Protein AF-A0A2A2PX27-F1 (afdb_monomer_lite)

Foldseek 3Di:
DLVVLLVVLLVQLVVLLVLLVVLLVVQLVVQLVVLVVVVVVDPPDDDPCRSVVRSVVVLVVLLVVLVVCVVVVNALDLVVLVDDDDDDDDDVVVVVVVVVSVVVSVVSNNSSSNSSNNNSNVVSVVSNVLRDDDDPVLVVLLVVVLVVLVVVQDWDAPVVCPVSVSSVVVCVSSVQWDADPVVNTIHGDD

Radius of gyration: 24.64 Å; chains: 1; bounding box: 50×51×67 Å

Sequence (190 aa):
MIRRFNRRQRIRAVGSILIGIVAYLLAFAFFYFVANRAASMLPPGLPDWFESAASASILAIITVSGWIRHRRNEAADLSDAVMWKGDVDMPGAFVAQDRINQVSATAWMLSQLFLAGPQRILQAFDLWRSCLPVGTDLEQRMLLLLRELRSRNQWVPVESFQQHGEALAALIRTGHVEFSSIKGRLRASS

pLDDT: mean 79.69, std 12.48, range [44.88, 92.5]

Structure (mmCIF, N/CA/C/O backbone):
data_AF-A0A2A2PX27-F1
#
_entry.id   AF-A0A2A2PX27-F1
#
loop_
_atom_site.group_PDB
_atom_site.id
_atom_site.type_symbol
_atom_site.label_atom_id
_atom_site.label_alt_id
_atom_site.label_comp_id
_atom_site.label_asym_id
_atom_site.label_entity_id
_atom_site.label_seq_id
_atom_site.pdbx_PDB_ins_code
_atom_site.Cartn_x
_atom_site.Cartn_y
_atom_site.Cartn_z
_atom_site.occupancy
_atom_site.B_iso_or_equiv
_atom_site.auth_seq_id
_atom_site.auth_comp_id
_atom_site.auth_asym_id
_atom_site.auth_atom_id
_atom_site.pdbx_PDB_model_num
ATOM 1 N N . MET A 1 1 ? -18.421 -8.827 14.952 1.00 81.69 1 MET A N 1
ATOM 2 C CA . MET A 1 1 ? -17.748 -7.569 14.558 1.00 81.69 1 MET A CA 1
ATOM 3 C C . MET A 1 1 ? -16.378 -7.841 13.951 1.00 81.69 1 MET A C 1
ATOM 5 O O . MET A 1 1 ? -16.195 -7.548 12.771 1.00 81.69 1 MET A O 1
ATOM 9 N N . ILE A 1 2 ? -15.468 -8.493 14.683 1.00 84.88 2 ILE A N 1
ATOM 10 C CA . ILE A 1 2 ? -14.086 -8.762 14.241 1.00 84.88 2 ILE A CA 1
ATOM 11 C C . ILE A 1 2 ? -14.037 -9.539 12.916 1.00 84.88 2 ILE A C 1
ATOM 13 O O . ILE A 1 2 ? -13.370 -9.120 11.974 1.00 84.88 2 ILE A O 1
ATOM 17 N N . ARG A 1 3 ? -14.819 -10.623 12.779 1.00 85.62 3 ARG A N 1
ATOM 18 C CA . ARG A 1 3 ? -14.857 -11.424 11.536 1.00 85.62 3 ARG A CA 1
ATOM 19 C C . ARG A 1 3 ? -15.270 -10.609 10.305 1.00 85.62 3 ARG A C 1
ATOM 21 O O . ARG A 1 3 ? -14.694 -10.780 9.233 1.00 85.62 3 ARG A O 1
ATOM 28 N N . ARG A 1 4 ? -16.254 -9.711 10.447 1.00 85.56 4 ARG A N 1
ATOM 29 C CA . ARG A 1 4 ? -16.722 -8.844 9.347 1.00 85.56 4 ARG A CA 1
ATOM 30 C C . ARG A 1 4 ? -15.660 -7.807 8.975 1.00 85.56 4 ARG A C 1
ATOM 32 O O . ARG A 1 4 ? -15.424 -7.604 7.787 1.00 85.56 4 ARG A O 1
ATOM 39 N N . PHE A 1 5 ? -15.007 -7.201 9.970 1.00 86.12 5 PHE A N 1
ATOM 40 C CA . PHE A 1 5 ? -13.894 -6.273 9.760 1.00 86.12 5 PHE A CA 1
ATOM 41 C C . PHE A 1 5 ? -12.725 -6.956 9.043 1.00 86.12 5 PHE A C 1
ATOM 43 O O . PHE A 1 5 ? -12.343 -6.522 7.960 1.00 86.12 5 PHE A O 1
ATOM 50 N N . ASN A 1 6 ? -12.245 -8.089 9.563 1.00 88.25 6 ASN A N 1
ATOM 51 C CA . ASN A 1 6 ? -11.149 -8.848 8.958 1.00 88.25 6 ASN A CA 1
ATOM 52 C C . ASN A 1 6 ? -11.485 -9.309 7.532 1.00 88.25 6 ASN A C 1
ATOM 54 O O . ASN A 1 6 ? -10.632 -9.249 6.651 1.00 88.25 6 ASN A O 1
ATOM 58 N N . ARG A 1 7 ? -12.734 -9.723 7.261 1.00 88.06 7 ARG A N 1
ATOM 59 C CA . ARG A 1 7 ? -13.169 -10.076 5.898 1.00 88.06 7 ARG A CA 1
ATOM 60 C C . ARG A 1 7 ? -13.078 -8.877 4.953 1.00 88.06 7 ARG A C 1
ATOM 62 O O . ARG A 1 7 ? -12.554 -9.025 3.854 1.00 88.06 7 ARG A O 1
ATOM 69 N N . ARG A 1 8 ? -13.549 -7.696 5.371 1.00 87.50 8 ARG A N 1
ATOM 70 C CA . ARG A 1 8 ? -13.432 -6.463 4.571 1.00 87.50 8 ARG A CA 1
ATOM 71 C C . ARG A 1 8 ? -11.970 -6.084 4.331 1.00 87.50 8 ARG A C 1
ATOM 73 O O . ARG A 1 8 ? -11.630 -5.761 3.199 1.00 87.50 8 ARG A O 1
ATOM 80 N N . GLN A 1 9 ? -11.117 -6.177 5.353 1.00 86.38 9 GLN A N 1
ATOM 81 C CA . GLN A 1 9 ? -9.685 -5.897 5.221 1.00 86.38 9 GLN A CA 1
ATOM 82 C C . GLN A 1 9 ? -9.003 -6.849 4.238 1.00 86.38 9 GLN A C 1
ATOM 84 O O . GLN A 1 9 ? -8.285 -6.398 3.354 1.00 86.38 9 GLN A O 1
ATOM 89 N N . ARG A 1 10 ? -9.296 -8.154 4.307 1.00 89.12 10 ARG A N 1
ATOM 90 C CA . ARG A 1 10 ? -8.764 -9.140 3.354 1.00 89.12 10 ARG A CA 1
ATOM 91 C C . ARG A 1 10 ? -9.212 -8.872 1.922 1.00 89.12 10 ARG A C 1
ATOM 93 O O . ARG A 1 10 ? -8.381 -8.917 1.027 1.00 89.12 10 ARG A O 1
ATOM 100 N N . ILE A 1 11 ? -10.495 -8.572 1.703 1.00 90.94 11 ILE A N 1
ATOM 101 C CA . ILE A 1 11 ? -11.009 -8.250 0.361 1.00 90.94 11 ILE A CA 1
ATOM 102 C C . ILE A 1 11 ? -10.310 -7.002 -0.191 1.00 90.94 11 ILE A C 1
ATOM 104 O O . ILE A 1 11 ? -9.878 -7.005 -1.339 1.00 90.94 11 ILE A O 1
ATOM 108 N N . ARG A 1 12 ? -10.146 -5.957 0.633 1.00 88.44 12 ARG A N 1
ATOM 109 C CA . ARG A 1 12 ? -9.415 -4.743 0.243 1.00 88.44 12 ARG A CA 1
ATOM 110 C C . ARG A 1 12 ? -7.944 -5.025 -0.047 1.00 88.44 12 ARG A C 1
ATOM 112 O O . ARG A 1 12 ? -7.445 -4.536 -1.048 1.00 88.44 12 ARG A O 1
ATOM 119 N N . ALA A 1 13 ? -7.278 -5.833 0.775 1.00 87.94 13 ALA A N 1
ATOM 120 C CA . ALA A 1 13 ? -5.885 -6.216 0.567 1.00 87.94 13 ALA A CA 1
ATOM 121 C C . ALA A 1 13 ? -5.700 -6.969 -0.758 1.00 87.94 13 ALA A C 1
ATOM 123 O O . ALA A 1 13 ? -4.853 -6.596 -1.561 1.00 87.94 13 ALA A O 1
ATOM 124 N N . VAL A 1 14 ? -6.548 -7.968 -1.032 1.00 92.50 14 VAL A N 1
ATOM 125 C CA . VAL A 1 14 ? -6.529 -8.705 -2.307 1.00 92.50 14 VAL A CA 1
ATOM 126 C C . VAL A 1 14 ? -6.795 -7.764 -3.482 1.00 92.50 14 VAL A C 1
ATOM 128 O O . VAL A 1 14 ? -6.056 -7.796 -4.461 1.00 92.50 14 VAL A O 1
ATOM 131 N N . GLY A 1 15 ? -7.795 -6.884 -3.375 1.00 90.88 15 GLY A N 1
ATOM 132 C CA . GLY A 1 15 ? -8.077 -5.879 -4.402 1.00 90.88 15 GLY A CA 1
ATOM 133 C C . GLY A 1 15 ? -6.887 -4.953 -4.665 1.00 90.88 15 GLY A C 1
ATOM 134 O O . GLY A 1 15 ? -6.521 -4.742 -5.818 1.00 90.88 15 GLY A O 1
ATOM 135 N N . SER A 1 16 ? -6.235 -4.455 -3.612 1.00 88.25 16 SER A N 1
ATOM 136 C CA . SER A 1 16 ? -5.037 -3.619 -3.734 1.00 88.25 16 SER A CA 1
ATOM 137 C C . SER A 1 16 ? -3.866 -4.365 -4.375 1.00 88.25 16 SER A C 1
ATOM 139 O O . SER A 1 16 ? -3.164 -3.776 -5.189 1.00 88.25 16 SER A O 1
ATOM 141 N N . ILE A 1 17 ? -3.678 -5.655 -4.084 1.00 90.44 17 ILE A N 1
ATOM 142 C CA . ILE A 1 17 ? -2.640 -6.470 -4.737 1.00 90.44 17 ILE A CA 1
ATOM 143 C C . ILE A 1 17 ? -2.933 -6.640 -6.218 1.00 90.44 17 ILE A C 1
ATOM 145 O O . ILE A 1 17 ? -2.042 -6.417 -7.028 1.00 90.44 17 ILE A O 1
ATOM 149 N N . LEU A 1 18 ? -4.167 -6.993 -6.586 1.00 92.50 18 LEU A N 1
ATOM 150 C CA . LEU A 1 18 ? -4.541 -7.172 -7.989 1.00 92.50 18 LEU A CA 1
ATOM 151 C C . LEU A 1 18 ? -4.336 -5.880 -8.786 1.00 92.50 18 LEU A C 1
ATOM 153 O O . LEU A 1 18 ? -3.705 -5.903 -9.839 1.00 92.50 18 LEU A O 1
ATOM 157 N N . ILE A 1 19 ? -4.793 -4.744 -8.251 1.00 89.19 19 ILE A N 1
ATOM 158 C CA . ILE A 1 19 ? -4.575 -3.428 -8.866 1.00 89.19 19 ILE A CA 1
ATOM 159 C C . ILE A 1 19 ? -3.076 -3.109 -8.943 1.00 89.19 19 ILE A C 1
ATOM 161 O O . ILE A 1 19 ? -2.604 -2.626 -9.969 1.00 89.19 19 ILE A O 1
ATOM 165 N N . GLY A 1 20 ? -2.322 -3.408 -7.882 1.00 88.56 20 GLY A N 1
ATOM 166 C CA . GLY A 1 20 ? -0.878 -3.210 -7.838 1.00 88.56 20 GLY A CA 1
ATOM 167 C C . GLY A 1 20 ? -0.137 -4.014 -8.909 1.00 88.56 20 GLY A C 1
ATOM 168 O O . GLY A 1 20 ? 0.707 -3.461 -9.608 1.00 88.56 20 GLY A O 1
ATOM 169 N N . ILE A 1 21 ? -0.498 -5.288 -9.094 1.00 90.31 21 ILE A N 1
ATOM 170 C CA . ILE A 1 21 ? 0.052 -6.166 -10.138 1.00 90.31 21 ILE A CA 1
ATOM 171 C C . ILE A 1 21 ? -0.267 -5.612 -11.528 1.00 90.31 21 ILE A C 1
ATOM 173 O O . ILE A 1 21 ? 0.629 -5.519 -12.361 1.00 90.31 21 ILE A O 1
ATOM 177 N N . VAL A 1 22 ? -1.516 -5.206 -11.779 1.00 90.81 22 VAL A N 1
ATOM 178 C CA . VAL A 1 22 ? -1.909 -4.619 -13.071 1.00 90.81 22 VAL A CA 1
ATOM 179 C C . VAL A 1 22 ? -1.096 -3.355 -13.367 1.00 90.81 22 VAL A C 1
ATOM 181 O O . VAL A 1 22 ? -0.575 -3.215 -14.471 1.00 90.81 22 VAL A O 1
ATOM 184 N N . ALA A 1 23 ? -0.916 -2.469 -12.383 1.00 88.81 23 ALA A N 1
ATOM 185 C CA . ALA A 1 23 ? -0.086 -1.275 -12.539 1.00 88.81 23 ALA A CA 1
ATOM 186 C C . ALA A 1 23 ? 1.390 -1.618 -12.827 1.00 88.81 23 ALA A C 1
ATOM 188 O O . ALA A 1 23 ? 2.006 -0.983 -13.680 1.00 88.81 23 ALA A O 1
ATOM 189 N N . TYR A 1 24 ? 1.940 -2.655 -12.184 1.00 88.56 24 TYR A N 1
ATOM 190 C CA . TYR A 1 24 ? 3.291 -3.157 -12.467 1.00 88.56 24 TYR A CA 1
ATOM 191 C C . TYR A 1 24 ? 3.438 -3.707 -13.886 1.00 88.56 24 TYR A C 1
ATOM 193 O O . TYR A 1 24 ? 4.429 -3.415 -14.550 1.00 88.56 24 TYR A O 1
ATOM 201 N N . LEU A 1 25 ? 2.464 -4.488 -14.359 1.00 89.38 25 LEU A N 1
ATOM 202 C CA . LEU A 1 25 ? 2.475 -5.036 -15.716 1.00 89.38 25 LEU A CA 1
ATOM 203 C C . LEU A 1 25 ? 2.384 -3.925 -16.765 1.00 89.38 25 LEU A C 1
ATOM 205 O O . LEU A 1 25 ? 3.107 -3.963 -17.758 1.00 89.38 25 LEU A O 1
ATOM 209 N N . LEU A 1 26 ? 1.548 -2.911 -16.524 1.00 90.19 26 LEU A N 1
ATOM 210 C CA . LEU A 1 26 ? 1.460 -1.730 -17.384 1.00 90.19 26 LEU A CA 1
ATOM 211 C C . LEU A 1 26 ? 2.772 -0.938 -17.397 1.00 90.19 26 LEU A C 1
ATOM 213 O O . LEU A 1 26 ? 3.232 -0.556 -18.470 1.00 90.19 26 LEU A O 1
ATOM 217 N N . ALA A 1 27 ? 3.397 -0.734 -16.233 1.00 89.25 27 ALA A N 1
ATOM 218 C CA . ALA A 1 27 ? 4.706 -0.093 -16.141 1.00 89.25 27 ALA A CA 1
ATOM 219 C C . ALA A 1 27 ? 5.767 -0.885 -16.917 1.00 89.25 27 ALA A C 1
ATOM 221 O O . ALA A 1 27 ? 6.487 -0.311 -17.729 1.00 89.25 27 ALA A O 1
ATOM 222 N N . PHE A 1 28 ? 5.824 -2.208 -16.730 1.00 88.44 28 PHE A N 1
ATOM 223 C CA . PHE A 1 28 ? 6.753 -3.072 -17.458 1.00 88.44 28 PHE A CA 1
ATOM 224 C C . PHE A 1 28 ? 6.562 -2.963 -18.971 1.00 88.44 28 PHE A C 1
ATOM 226 O O . PHE A 1 28 ? 7.521 -2.691 -19.684 1.00 88.44 28 PHE A O 1
ATOM 233 N N . ALA A 1 29 ? 5.328 -3.134 -19.454 1.00 89.38 29 ALA A N 1
ATOM 234 C CA . ALA A 1 29 ? 5.014 -3.069 -20.877 1.00 89.38 29 ALA A CA 1
ATOM 235 C C . ALA A 1 29 ? 5.368 -1.701 -21.476 1.00 89.38 29 ALA A C 1
ATOM 237 O O . ALA A 1 29 ? 5.911 -1.633 -22.578 1.00 89.38 29 ALA A O 1
ATOM 238 N N . PHE A 1 30 ? 5.113 -0.618 -20.735 1.00 91.06 30 PHE A N 1
ATOM 239 C CA . PHE A 1 30 ? 5.475 0.734 -21.145 1.00 91.06 30 PHE A CA 1
ATOM 240 C C . PHE A 1 30 ? 6.993 0.903 -21.276 1.00 91.06 30 PHE A C 1
ATOM 242 O O . PHE A 1 30 ? 7.470 1.312 -22.333 1.00 91.06 30 PHE A O 1
ATOM 249 N N . PHE A 1 31 ? 7.766 0.555 -20.242 1.00 88.69 31 PHE A N 1
ATOM 250 C CA . PHE A 1 31 ? 9.224 0.704 -20.287 1.00 88.69 31 PHE A CA 1
ATOM 251 C C . PHE A 1 31 ? 9.879 -0.238 -21.290 1.00 88.69 31 PHE A C 1
ATOM 253 O O . PHE A 1 31 ? 10.814 0.179 -21.965 1.00 88.69 31 PHE A O 1
ATOM 260 N N . TYR A 1 32 ? 9.344 -1.446 -21.459 1.00 88.75 32 TYR A N 1
ATOM 261 C CA . TYR A 1 32 ? 9.792 -2.380 -22.485 1.00 88.75 32 TYR A CA 1
ATOM 262 C C . TYR A 1 32 ? 9.578 -1.816 -23.889 1.00 88.75 32 TYR A C 1
ATOM 264 O O . TYR A 1 32 ? 10.503 -1.792 -24.700 1.00 88.75 32 TYR A O 1
ATOM 272 N N . PHE A 1 33 ? 8.390 -1.271 -24.162 1.00 90.25 33 PHE A N 1
ATOM 273 C CA . PHE A 1 33 ? 8.102 -0.624 -25.438 1.00 90.25 33 PHE A CA 1
ATOM 274 C C . PHE A 1 33 ? 9.017 0.582 -25.696 1.00 90.25 33 PHE A C 1
ATOM 276 O O . PHE A 1 33 ? 9.550 0.726 -26.797 1.00 90.25 33 PHE A O 1
ATOM 283 N N . VAL A 1 34 ? 9.233 1.432 -24.687 1.00 87.69 34 VAL A N 1
ATOM 284 C CA . VAL A 1 34 ? 10.135 2.591 -24.789 1.00 87.69 34 VAL A CA 1
ATOM 285 C C . VAL A 1 34 ? 11.582 2.149 -25.018 1.00 87.69 34 VAL A C 1
ATOM 287 O O . VAL A 1 34 ? 12.251 2.719 -25.876 1.00 87.69 34 VAL A O 1
ATOM 290 N N . ALA A 1 35 ? 12.059 1.125 -24.306 1.00 86.38 35 ALA A N 1
ATOM 291 C CA . ALA A 1 35 ? 13.414 0.598 -24.443 1.00 86.38 35 ALA A CA 1
ATOM 292 C C . ALA A 1 35 ? 13.657 -0.005 -25.832 1.00 86.38 35 ALA A C 1
ATOM 294 O O . ALA A 1 35 ? 14.666 0.317 -26.451 1.00 86.38 35 ALA A O 1
ATOM 295 N N . ASN A 1 36 ? 12.714 -0.793 -26.354 1.00 87.00 36 ASN A N 1
ATOM 296 C CA . ASN A 1 36 ? 12.779 -1.339 -27.712 1.00 87.00 36 ASN A CA 1
ATOM 297 C C . ASN A 1 36 ? 12.800 -0.212 -28.766 1.00 87.00 36 ASN A C 1
ATOM 299 O O . ASN A 1 36 ? 13.647 -0.172 -29.660 1.00 87.00 36 ASN A O 1
ATOM 303 N N . ARG A 1 37 ? 11.937 0.803 -28.616 1.00 87.31 37 ARG A N 1
ATOM 304 C CA . ARG A 1 37 ? 11.959 1.977 -29.505 1.00 87.31 37 ARG A CA 1
ATOM 305 C C . ARG A 1 37 ? 13.276 2.744 -29.430 1.00 87.31 37 ARG A C 1
ATOM 307 O O . ARG A 1 37 ? 13.793 3.133 -30.473 1.00 87.31 37 ARG A O 1
ATOM 314 N N . ALA A 1 38 ? 13.841 2.928 -28.242 1.00 86.44 38 ALA A N 1
ATOM 315 C CA . ALA A 1 38 ? 15.141 3.568 -28.081 1.00 86.44 38 ALA A CA 1
ATOM 316 C C . ALA A 1 38 ? 16.278 2.726 -28.688 1.00 86.44 38 ALA A C 1
ATOM 318 O O . ALA A 1 38 ? 17.145 3.275 -29.364 1.00 86.44 38 ALA A O 1
ATOM 319 N N . ALA A 1 39 ? 16.244 1.401 -28.519 1.00 85.00 39 ALA A N 1
ATOM 320 C CA . ALA A 1 39 ? 17.212 0.477 -29.104 1.00 85.00 39 ALA A CA 1
ATOM 321 C C . ALA A 1 39 ? 17.208 0.542 -30.638 1.00 85.00 39 ALA A C 1
ATOM 323 O O . ALA A 1 39 ? 18.274 0.541 -31.245 1.00 85.00 39 ALA A O 1
ATOM 324 N N . SER A 1 40 ? 16.037 0.720 -31.263 1.00 83.25 40 SER A N 1
ATOM 325 C CA . SER A 1 40 ? 15.929 0.896 -32.721 1.00 83.25 40 SER A CA 1
ATOM 326 C C . SER A 1 40 ? 16.571 2.184 -33.263 1.00 83.25 40 SER A C 1
ATOM 328 O O . SER A 1 40 ? 16.839 2.277 -34.458 1.00 83.25 40 SER A O 1
ATOM 330 N N . MET A 1 41 ? 16.821 3.179 -32.402 1.00 85.81 41 MET A N 1
ATOM 331 C CA . MET A 1 41 ? 17.513 4.427 -32.757 1.00 85.81 41 MET A CA 1
ATOM 332 C C . MET A 1 41 ? 19.026 4.358 -32.513 1.00 85.81 41 MET A C 1
ATOM 334 O O . MET A 1 41 ? 19.755 5.263 -32.919 1.00 85.81 41 MET A O 1
ATOM 338 N N . LEU A 1 42 ? 19.497 3.316 -31.826 1.00 82.88 42 LEU A N 1
ATOM 339 C CA . LEU A 1 42 ? 20.907 3.096 -31.534 1.00 82.88 42 LEU A CA 1
ATOM 340 C C . LEU A 1 42 ? 21.565 2.266 -32.651 1.00 82.88 42 LEU A C 1
ATOM 342 O O . LEU A 1 42 ? 20.876 1.567 -33.398 1.00 82.88 42 LEU A O 1
ATOM 346 N N . PRO A 1 43 ? 22.901 2.336 -32.798 1.00 78.94 43 PRO A N 1
ATOM 347 C CA . PRO A 1 43 ? 23.617 1.530 -33.779 1.00 78.94 43 PRO A CA 1
ATOM 348 C C . PRO A 1 43 ? 23.339 0.028 -33.590 1.00 78.94 43 PRO A C 1
ATOM 350 O O . PRO A 1 43 ? 23.227 -0.430 -32.448 1.00 78.94 43 PRO A O 1
ATOM 353 N N . PRO A 1 44 ? 23.267 -0.758 -34.680 1.00 78.00 44 PRO A N 1
ATOM 354 C CA . PRO A 1 44 ? 23.066 -2.200 -34.591 1.00 78.00 44 PRO A CA 1
ATOM 355 C C . PRO A 1 44 ? 24.206 -2.851 -33.794 1.00 78.00 44 PRO A C 1
ATOM 357 O O . PRO A 1 44 ? 25.378 -2.565 -34.037 1.00 78.00 44 PRO A O 1
ATOM 360 N N . GLY A 1 45 ? 23.860 -3.721 -32.839 1.00 76.88 45 GLY A N 1
ATOM 361 C CA . GLY A 1 45 ? 24.832 -4.418 -31.982 1.00 76.88 45 GLY A CA 1
ATOM 362 C C . GLY A 1 45 ? 24.464 -4.506 -30.498 1.00 76.88 45 GLY A C 1
ATOM 363 O O . GLY A 1 45 ? 25.262 -5.012 -29.710 1.00 76.88 45 GLY A O 1
ATOM 364 N N . LEU A 1 46 ? 23.284 -4.024 -30.093 1.00 80.69 46 LEU A N 1
ATOM 365 C CA . LEU A 1 46 ? 22.812 -4.226 -28.725 1.00 80.69 46 LEU A CA 1
ATOM 366 C C . LEU A 1 46 ? 22.444 -5.699 -28.480 1.00 80.69 46 LEU A C 1
ATOM 368 O O . LEU A 1 46 ? 21.847 -6.325 -29.355 1.00 80.69 46 LEU A O 1
ATOM 372 N N . PRO A 1 47 ? 22.770 -6.255 -27.301 1.00 84.69 47 PRO A N 1
ATOM 373 C CA . PRO A 1 47 ? 22.365 -7.608 -26.941 1.00 84.69 47 PRO A CA 1
ATOM 374 C C . PRO A 1 47 ? 20.843 -7.745 -26.806 1.00 84.69 47 PRO A C 1
ATOM 376 O O . PRO A 1 47 ? 20.201 -6.866 -26.232 1.00 84.69 47 PRO A O 1
ATOM 379 N N . ASP A 1 48 ? 20.291 -8.901 -27.187 1.00 82.50 48 ASP A N 1
ATOM 380 C CA . ASP A 1 48 ? 18.846 -9.203 -27.112 1.00 82.50 48 ASP A CA 1
ATOM 381 C C . ASP A 1 48 ? 18.243 -9.047 -25.699 1.00 82.50 48 ASP A C 1
ATOM 383 O O . ASP A 1 48 ? 17.051 -8.803 -25.527 1.00 82.50 48 ASP A O 1
ATOM 387 N N . TRP A 1 49 ? 19.062 -9.167 -24.650 1.00 85.38 49 TRP A N 1
ATOM 388 C CA . TRP A 1 49 ? 18.622 -9.018 -23.259 1.00 85.38 49 TRP A CA 1
ATOM 389 C C . TRP A 1 49 ? 18.567 -7.560 -22.775 1.00 85.38 49 TRP A C 1
ATOM 391 O O . TRP A 1 49 ? 18.016 -7.303 -21.700 1.00 85.38 49 TRP A O 1
ATOM 401 N N . PHE A 1 50 ? 19.121 -6.603 -23.530 1.00 86.38 50 PHE A N 1
ATOM 402 C CA . PHE A 1 50 ? 19.272 -5.206 -23.109 1.00 86.38 50 PHE A CA 1
ATOM 403 C C . PHE A 1 50 ? 17.931 -4.555 -22.747 1.00 86.38 50 PHE A C 1
ATOM 405 O O . PHE A 1 50 ? 17.803 -3.940 -21.690 1.00 86.38 50 PHE A O 1
ATOM 412 N N . GLU A 1 51 ? 16.905 -4.748 -23.577 1.00 83.69 51 GLU A N 1
ATOM 413 C CA . GLU A 1 51 ? 15.566 -4.173 -23.383 1.00 83.69 51 GLU A CA 1
ATOM 414 C C . GLU A 1 51 ? 14.902 -4.679 -22.098 1.00 83.69 51 GLU A C 1
ATOM 416 O O . GLU A 1 51 ? 14.327 -3.910 -21.319 1.00 83.69 51 GLU A O 1
ATOM 421 N N . SER A 1 52 ? 15.022 -5.987 -21.856 1.00 85.50 52 SER A N 1
ATOM 422 C CA . SER A 1 52 ? 14.486 -6.641 -20.663 1.00 85.50 52 SER A CA 1
ATOM 423 C C . SER A 1 52 ? 15.215 -6.162 -19.408 1.00 85.50 52 SER A C 1
ATOM 425 O O . SER A 1 52 ? 14.573 -5.825 -18.412 1.00 85.50 52 SER A O 1
ATOM 427 N N . ALA A 1 53 ? 16.547 -6.058 -19.463 1.00 86.56 53 ALA A N 1
ATOM 428 C CA . ALA A 1 53 ? 17.358 -5.576 -18.349 1.00 86.56 53 ALA A CA 1
ATOM 429 C C . ALA A 1 53 ? 17.092 -4.096 -18.032 1.00 86.56 53 ALA A C 1
ATOM 431 O O . ALA A 1 53 ? 16.926 -3.746 -16.862 1.00 86.56 53 ALA A O 1
ATOM 432 N N . ALA A 1 54 ? 16.985 -3.233 -19.046 1.00 85.69 54 ALA A N 1
ATOM 433 C CA . ALA A 1 54 ? 16.667 -1.817 -18.867 1.00 85.69 54 ALA A CA 1
ATOM 434 C C . ALA A 1 54 ? 15.290 -1.636 -18.205 1.00 85.69 54 ALA A C 1
ATOM 436 O O . ALA A 1 54 ? 15.154 -0.916 -17.213 1.00 85.69 54 ALA A O 1
ATOM 437 N N . SER A 1 55 ? 14.285 -2.368 -18.689 1.00 84.88 55 SER A N 1
ATOM 438 C CA . SER A 1 55 ? 12.921 -2.327 -18.147 1.00 84.88 55 SER A CA 1
ATOM 439 C C . SER A 1 55 ? 12.852 -2.833 -16.705 1.00 84.88 55 SER A C 1
ATOM 441 O O . SER A 1 55 ? 12.222 -2.206 -15.852 1.00 84.88 55 SER A O 1
ATOM 443 N N . ALA A 1 56 ? 13.545 -3.935 -16.401 1.00 87.31 56 ALA A N 1
ATOM 444 C CA . ALA A 1 56 ? 13.635 -4.473 -15.046 1.00 87.31 56 ALA A CA 1
ATOM 445 C C . ALA A 1 56 ? 14.351 -3.505 -14.088 1.00 87.31 56 ALA A C 1
ATOM 447 O O . ALA A 1 56 ? 13.919 -3.331 -12.948 1.00 87.31 56 ALA A O 1
ATOM 448 N N . SER A 1 57 ? 15.397 -2.824 -14.564 1.00 88.31 57 SER A N 1
ATOM 449 C CA . SER A 1 57 ? 16.130 -1.815 -13.790 1.00 88.31 57 SER A CA 1
ATOM 450 C C . SER A 1 57 ? 15.228 -0.641 -13.408 1.00 88.31 57 SER A C 1
ATOM 452 O O . SER A 1 57 ? 15.203 -0.223 -12.251 1.00 88.31 57 SER A O 1
ATOM 454 N N . ILE A 1 58 ? 14.426 -0.141 -14.353 1.00 86.94 58 ILE A N 1
ATOM 455 C CA . ILE A 1 58 ? 13.483 0.953 -14.090 1.00 86.94 58 ILE A CA 1
ATOM 456 C C . ILE A 1 58 ? 12.383 0.510 -13.117 1.00 86.94 58 ILE A C 1
ATOM 458 O O . ILE A 1 58 ? 12.058 1.245 -12.183 1.00 86.94 58 ILE A O 1
ATOM 462 N N . LEU A 1 59 ? 11.855 -0.709 -13.259 1.00 88.62 59 LEU A N 1
ATOM 463 C CA . LEU A 1 59 ? 10.914 -1.259 -12.280 1.00 88.62 59 LEU A CA 1
ATOM 464 C C . LEU A 1 59 ? 11.522 -1.366 -10.880 1.00 88.62 59 LEU A C 1
ATOM 466 O O . LEU A 1 59 ? 10.834 -1.074 -9.899 1.00 88.62 59 LEU A O 1
ATOM 470 N N . ALA A 1 60 ? 12.793 -1.757 -10.762 1.00 87.88 60 ALA A N 1
ATOM 471 C CA . ALA A 1 60 ? 13.482 -1.800 -9.477 1.00 87.88 60 ALA A CA 1
ATOM 472 C C . ALA A 1 60 ? 13.548 -0.401 -8.843 1.00 87.88 60 ALA A C 1
ATOM 474 O O . ALA A 1 60 ? 13.209 -0.247 -7.668 1.00 87.88 60 ALA A O 1
ATOM 475 N N . ILE A 1 61 ? 13.873 0.629 -9.632 1.00 88.62 61 ILE A N 1
ATOM 476 C CA . ILE A 1 61 ? 13.871 2.028 -9.178 1.00 88.62 61 ILE A CA 1
ATOM 477 C C . ILE A 1 61 ? 12.474 2.438 -8.695 1.00 88.62 61 ILE A C 1
ATOM 479 O O . ILE A 1 61 ? 12.338 2.909 -7.569 1.00 88.62 61 ILE A O 1
ATOM 483 N N . ILE A 1 62 ? 11.425 2.194 -9.488 1.00 87.38 62 ILE A N 1
ATOM 484 C CA . ILE A 1 62 ? 10.035 2.530 -9.126 1.00 87.38 62 ILE A CA 1
ATOM 485 C C . ILE A 1 62 ? 9.610 1.819 -7.838 1.00 87.38 62 ILE A C 1
ATOM 487 O O . ILE A 1 62 ? 8.958 2.416 -6.981 1.00 87.38 62 ILE A O 1
ATOM 491 N N . THR A 1 63 ? 10.020 0.562 -7.669 1.00 87.69 63 THR A N 1
ATOM 492 C CA . THR A 1 63 ? 9.752 -0.226 -6.461 1.00 87.69 63 THR A CA 1
ATOM 493 C C . THR A 1 63 ? 10.391 0.417 -5.231 1.00 87.69 63 THR A C 1
ATOM 495 O O . THR A 1 63 ? 9.719 0.616 -4.216 1.00 87.69 63 THR A O 1
ATOM 498 N N . VAL A 1 64 ? 11.670 0.795 -5.327 1.0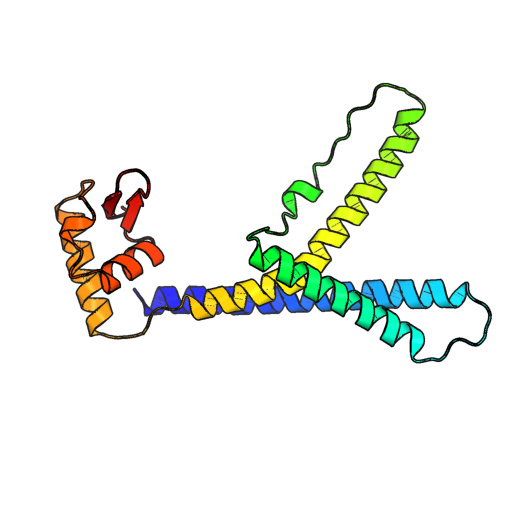0 86.00 64 VAL A N 1
ATOM 499 C CA . VAL A 1 64 ? 12.403 1.464 -4.242 1.00 86.00 64 VAL A CA 1
ATOM 500 C C . VAL A 1 64 ? 11.791 2.831 -3.935 1.00 86.00 64 VAL A C 1
ATOM 502 O O . VAL A 1 64 ? 11.526 3.135 -2.771 1.00 86.00 64 VAL A O 1
ATOM 505 N N . SER A 1 65 ? 11.489 3.639 -4.953 1.00 84.81 65 SER A N 1
ATOM 506 C CA . SER A 1 65 ? 10.834 4.941 -4.785 1.00 84.81 65 SER A CA 1
ATOM 507 C C . SER A 1 65 ? 9.459 4.812 -4.125 1.00 84.81 65 SER A C 1
ATOM 509 O O . SER A 1 65 ? 9.142 5.564 -3.201 1.00 84.81 65 SER A O 1
ATOM 511 N N . GLY A 1 66 ? 8.661 3.826 -4.541 1.00 83.38 66 GLY A N 1
ATOM 512 C CA . GLY A 1 66 ? 7.367 3.518 -3.938 1.00 83.38 66 GLY A CA 1
ATOM 513 C C . GLY A 1 66 ? 7.491 3.124 -2.466 1.00 83.38 66 GLY A C 1
ATOM 514 O O . GLY A 1 66 ? 6.723 3.611 -1.635 1.00 83.38 66 GLY A O 1
ATOM 515 N N . TRP A 1 67 ? 8.496 2.315 -2.121 1.00 84.62 67 TRP A N 1
ATOM 516 C CA . TRP A 1 67 ? 8.782 1.925 -0.739 1.00 84.62 67 TRP A CA 1
ATOM 517 C C . TRP A 1 67 ? 9.209 3.106 0.142 1.00 84.62 67 TRP A C 1
ATOM 519 O O . TRP A 1 67 ? 8.705 3.252 1.258 1.00 84.62 67 TRP A O 1
ATOM 529 N N . ILE A 1 68 ? 10.082 3.986 -0.361 1.00 83.31 68 ILE A N 1
ATOM 530 C CA . ILE A 1 68 ? 10.505 5.199 0.358 1.00 83.31 68 ILE A CA 1
ATOM 531 C C . ILE A 1 68 ? 9.306 6.119 0.613 1.00 83.31 68 ILE A C 1
ATOM 533 O O . ILE A 1 68 ? 9.122 6.583 1.738 1.00 83.31 68 ILE A O 1
ATOM 537 N N . ARG A 1 69 ? 8.460 6.358 -0.398 1.00 82.31 69 ARG A N 1
ATOM 538 C CA . ARG A 1 69 ? 7.248 7.181 -0.240 1.00 82.31 69 ARG A CA 1
ATOM 539 C C . ARG A 1 69 ? 6.270 6.585 0.761 1.00 82.31 69 ARG A C 1
ATOM 541 O O . ARG A 1 69 ? 5.760 7.294 1.623 1.00 82.31 69 ARG A O 1
ATOM 548 N N . HIS A 1 70 ? 6.067 5.272 0.699 1.00 81.06 70 HIS A N 1
ATOM 549 C CA . HIS A 1 70 ? 5.218 4.566 1.648 1.00 81.06 70 HIS A CA 1
ATOM 550 C C . HIS A 1 70 ? 5.721 4.728 3.094 1.00 81.06 70 HIS A C 1
ATOM 552 O O . HIS A 1 70 ? 4.940 5.056 3.982 1.00 81.06 70 HIS A O 1
ATOM 558 N N . ARG A 1 71 ? 7.039 4.622 3.328 1.00 82.25 71 ARG A N 1
ATOM 559 C CA . ARG A 1 71 ? 7.668 4.900 4.637 1.00 82.25 71 ARG A CA 1
ATOM 560 C C . ARG A 1 71 ? 7.455 6.337 5.126 1.00 82.25 71 ARG A C 1
ATOM 562 O O . ARG A 1 71 ? 7.465 6.561 6.333 1.00 82.25 71 ARG A O 1
ATOM 569 N N . ARG A 1 72 ? 7.282 7.294 4.212 1.00 80.69 72 ARG A N 1
ATOM 570 C CA . ARG A 1 72 ? 7.018 8.711 4.512 1.00 80.69 72 ARG A CA 1
ATOM 571 C C . ARG A 1 72 ? 5.528 9.044 4.655 1.00 80.69 72 ARG A C 1
ATOM 573 O O . ARG A 1 72 ? 5.205 10.197 4.907 1.00 80.69 72 ARG A O 1
ATOM 580 N N . ASN A 1 73 ? 4.631 8.060 4.530 1.00 74.56 73 ASN A N 1
ATOM 581 C CA . ASN A 1 73 ? 3.177 8.257 4.447 1.00 74.56 73 ASN A CA 1
ATOM 582 C C . ASN A 1 73 ? 2.735 9.161 3.276 1.00 74.56 73 ASN A C 1
ATOM 584 O O . ASN A 1 73 ? 1.657 9.750 3.319 1.00 74.56 73 ASN A O 1
ATOM 588 N N . GLU A 1 74 ? 3.542 9.258 2.216 1.00 69.06 74 GLU A N 1
ATOM 589 C CA . GLU A 1 74 ? 3.193 9.998 1.002 1.00 69.06 74 GLU A CA 1
ATOM 590 C C . GLU A 1 74 ? 2.387 9.086 0.063 1.00 69.06 74 GLU A C 1
ATOM 592 O O . GLU A 1 74 ? 2.927 8.149 -0.537 1.00 69.06 74 GLU A O 1
ATOM 597 N N . ALA A 1 75 ? 1.084 9.342 -0.064 1.00 61.00 75 ALA A N 1
ATOM 598 C CA . ALA A 1 75 ? 0.229 8.622 -1.004 1.00 61.00 75 ALA A CA 1
ATOM 599 C C . ALA A 1 75 ? 0.436 9.133 -2.441 1.00 61.00 75 ALA A C 1
ATOM 601 O O . ALA A 1 75 ? 0.598 10.332 -2.664 1.00 61.00 75 ALA A O 1
ATOM 602 N N . ALA A 1 76 ? 0.416 8.232 -3.426 1.00 60.62 76 ALA A N 1
ATOM 603 C CA . ALA A 1 76 ? 0.264 8.612 -4.826 1.00 60.62 76 ALA A CA 1
ATOM 604 C C . ALA A 1 76 ? -1.162 9.132 -5.040 1.00 60.62 76 ALA A C 1
ATOM 606 O O . ALA A 1 76 ? -2.112 8.347 -5.127 1.00 60.62 76 ALA A O 1
ATOM 607 N N . ASP A 1 77 ? -1.312 10.454 -5.083 1.00 58.22 77 ASP A N 1
ATOM 608 C CA . ASP A 1 77 ? -2.580 11.094 -5.405 1.00 58.22 77 ASP A CA 1
ATOM 609 C C . ASP A 1 77 ? -2.712 11.239 -6.927 1.00 58.22 77 ASP A C 1
ATOM 611 O O . ASP A 1 77 ? -2.003 12.012 -7.571 1.00 58.22 77 ASP A O 1
ATOM 615 N N . LEU A 1 78 ? -3.591 10.429 -7.517 1.00 56.56 78 LEU A N 1
ATOM 616 C CA . LEU A 1 78 ? -3.935 10.499 -8.939 1.00 56.56 78 LEU A CA 1
ATOM 617 C C . LEU A 1 78 ? -4.954 11.612 -9.230 1.00 56.56 78 LEU A C 1
ATOM 619 O O . LEU A 1 78 ? -5.047 12.034 -10.380 1.00 56.56 78 LEU A O 1
ATOM 623 N N . SER A 1 79 ? -5.714 12.090 -8.236 1.00 53.09 79 SER A N 1
ATOM 624 C CA . SER A 1 79 ? -6.688 13.171 -8.447 1.00 53.09 79 SER A CA 1
ATOM 625 C C . SER A 1 79 ? -6.017 14.525 -8.647 1.00 53.09 79 SER A C 1
ATOM 627 O O . SER A 1 79 ? -6.452 15.288 -9.510 1.00 53.09 79 SER A O 1
ATOM 629 N N . ASP A 1 80 ? -4.895 14.765 -7.972 1.00 47.62 80 ASP A N 1
ATOM 630 C CA . ASP A 1 80 ? -4.081 15.965 -8.188 1.00 47.62 80 ASP A CA 1
ATOM 631 C C . ASP A 1 80 ? -3.397 15.978 -9.576 1.00 47.62 80 ASP A C 1
ATOM 633 O O . ASP A 1 80 ? -3.037 17.043 -10.077 1.00 47.62 80 ASP A O 1
ATOM 637 N N . ALA A 1 81 ? -3.297 14.824 -10.260 1.00 48.47 81 ALA A N 1
ATOM 638 C CA . ALA A 1 81 ? -2.690 14.707 -11.602 1.00 48.47 81 ALA A CA 1
ATOM 639 C C . ALA A 1 81 ? -3.434 15.480 -12.663 1.00 48.47 81 ALA A C 1
ATOM 641 O O . ALA A 1 81 ? -2.854 15.984 -13.621 1.00 48.47 81 ALA A O 1
ATOM 642 N N . VAL A 1 82 ? -4.752 15.474 -12.515 1.00 49.62 82 VAL A N 1
ATOM 643 C CA . VAL A 1 82 ? -5.677 15.904 -13.550 1.00 49.62 82 VAL A CA 1
ATOM 644 C C . VAL A 1 82 ? -5.834 17.429 -13.520 1.00 49.62 82 VAL A C 1
ATOM 646 O O . VAL A 1 82 ? -6.359 18.006 -14.466 1.00 49.62 82 VAL A O 1
ATOM 649 N N . MET A 1 83 ? -5.357 18.104 -12.463 1.00 46.00 83 MET A N 1
ATOM 650 C CA . MET A 1 83 ? -5.663 19.512 -12.183 1.00 46.00 83 MET A CA 1
ATOM 651 C C . MET A 1 83 ? -4.465 20.473 -12.205 1.00 46.00 83 MET A C 1
ATOM 653 O O . MET A 1 83 ? -4.590 21.600 -11.723 1.00 46.00 83 MET A O 1
ATOM 657 N N . TRP A 1 84 ? -3.315 20.108 -12.777 1.00 45.62 84 TRP A N 1
ATOM 658 C CA . TRP A 1 84 ? -2.194 21.052 -12.844 1.00 45.62 84 TRP A CA 1
ATOM 659 C C . TRP A 1 84 ? -2.456 22.178 -13.866 1.00 45.62 84 TRP A C 1
ATOM 661 O O . TRP A 1 84 ? -2.390 21.967 -15.076 1.00 45.62 84 TRP A O 1
ATOM 671 N N . LYS A 1 85 ? -2.756 23.388 -13.372 1.00 48.22 85 LYS A N 1
ATOM 672 C CA . LYS A 1 85 ? -2.850 24.631 -14.158 1.00 48.22 85 LYS A CA 1
ATOM 673 C C . LYS A 1 85 ? -1.718 25.574 -13.751 1.00 48.22 85 LYS A C 1
ATOM 675 O O . LYS A 1 85 ? -1.772 26.174 -12.683 1.00 48.22 85 LYS A O 1
ATOM 680 N N . GLY A 1 86 ? -0.692 25.684 -14.591 1.00 49.91 86 GLY A N 1
ATOM 681 C CA . GLY A 1 86 ? 0.310 26.746 -14.487 1.00 49.91 86 GLY A CA 1
ATOM 682 C C . GLY A 1 86 ? -0.222 28.038 -15.108 1.00 49.91 86 GLY A C 1
ATOM 683 O O . GLY A 1 86 ? -0.678 28.012 -16.250 1.00 49.91 86 GLY A O 1
ATOM 684 N N . ASP A 1 87 ? -0.18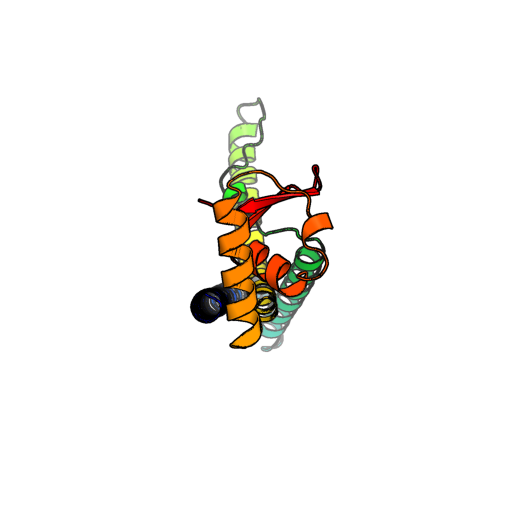1 29.132 -14.353 1.00 44.88 87 ASP A N 1
ATOM 685 C CA . ASP A 1 87 ? -0.659 30.462 -14.746 1.00 44.88 87 ASP A CA 1
ATOM 686 C C . ASP A 1 87 ? 0.478 31.236 -15.434 1.00 44.88 87 ASP A C 1
ATOM 688 O O . ASP A 1 87 ? 1.521 31.451 -14.812 1.00 44.88 87 ASP A O 1
ATOM 692 N N . VAL A 1 88 ? 0.334 31.598 -16.718 1.00 49.47 88 VAL A N 1
ATOM 693 C CA . VAL A 1 88 ? 1.307 32.450 -17.433 1.00 49.47 88 VAL A CA 1
ATOM 694 C C . VAL A 1 88 ? 0.615 33.311 -18.499 1.00 49.47 88 VAL A C 1
ATOM 696 O O . VAL A 1 88 ? 0.080 32.807 -19.488 1.00 49.47 88 VAL A O 1
ATOM 699 N N . ASP A 1 89 ? 0.716 34.627 -18.322 1.00 48.62 89 ASP A N 1
ATOM 700 C CA . ASP A 1 89 ? 0.263 35.673 -19.241 1.00 48.62 89 ASP A CA 1
ATOM 701 C C . ASP A 1 89 ? 1.262 35.872 -20.396 1.00 48.62 89 ASP A C 1
ATOM 703 O O . ASP A 1 89 ? 2.252 36.571 -20.216 1.00 48.62 89 ASP A O 1
ATOM 707 N N . MET A 1 90 ? 1.049 35.264 -21.575 1.00 46.25 90 MET A N 1
ATOM 708 C CA . MET A 1 90 ? 1.599 35.715 -22.880 1.00 46.25 90 MET A CA 1
ATOM 709 C C . MET A 1 90 ? 1.071 34.841 -24.055 1.00 46.25 90 MET A C 1
ATOM 711 O O . MET A 1 90 ? 1.137 33.612 -23.969 1.00 46.25 90 MET A O 1
ATOM 715 N N . PRO A 1 91 ? 0.627 35.400 -25.206 1.00 48.81 91 PRO A N 1
ATOM 716 C CA . PRO A 1 91 ? -0.122 34.650 -26.236 1.00 48.81 91 PRO A CA 1
ATOM 717 C C . PRO A 1 91 ? 0.670 33.563 -26.989 1.00 48.81 91 PRO A C 1
ATOM 719 O O . PRO A 1 91 ? 0.128 32.507 -27.302 1.00 48.81 91 PRO A O 1
ATOM 722 N N . GLY A 1 92 ? 1.957 33.795 -27.276 1.00 46.31 92 GLY A N 1
ATOM 723 C CA . GLY A 1 92 ? 2.835 32.806 -27.930 1.00 46.31 92 GLY A CA 1
ATOM 724 C C . GLY A 1 92 ? 3.405 31.763 -26.962 1.00 46.31 92 GLY A C 1
ATOM 725 O O . GLY A 1 92 ? 3.675 30.627 -27.351 1.00 46.31 92 GLY A O 1
ATOM 726 N N . ALA A 1 93 ? 3.523 32.132 -25.684 1.00 49.78 93 ALA A N 1
ATOM 727 C CA . ALA A 1 93 ? 3.890 31.219 -24.611 1.00 49.78 93 ALA A CA 1
ATOM 728 C C . ALA A 1 93 ? 2.746 30.251 -24.292 1.00 49.78 93 ALA A C 1
ATOM 730 O O . ALA A 1 93 ? 3.021 29.131 -23.898 1.00 49.78 93 ALA A O 1
ATOM 731 N N . PHE A 1 94 ? 1.486 30.619 -24.545 1.00 50.97 94 PHE A N 1
ATOM 732 C CA . PHE A 1 94 ? 0.321 29.785 -24.244 1.00 50.97 94 PHE A CA 1
ATOM 733 C C . PHE A 1 94 ? 0.328 28.438 -24.978 1.00 50.97 94 PHE A C 1
ATOM 735 O O . PHE A 1 94 ? 0.051 27.416 -24.370 1.00 50.97 94 PHE A O 1
ATOM 742 N N . VAL A 1 95 ? 0.698 28.397 -26.263 1.00 56.09 95 VAL A N 1
ATOM 743 C CA . VAL A 1 95 ? 0.697 27.142 -27.047 1.00 56.09 95 VAL A CA 1
ATOM 744 C C . VAL A 1 95 ? 1.874 26.236 -26.666 1.00 56.09 95 VAL A C 1
ATOM 746 O O . VAL A 1 95 ? 1.730 25.014 -26.592 1.00 56.09 95 VAL A O 1
ATOM 749 N N . ALA A 1 96 ? 3.043 26.827 -26.404 1.00 53.97 96 ALA A N 1
ATOM 750 C CA . ALA A 1 96 ? 4.211 26.090 -25.929 1.00 53.97 96 ALA A CA 1
ATOM 751 C C . ALA A 1 96 ? 4.008 25.599 -24.487 1.00 53.97 96 ALA A C 1
ATOM 753 O O . ALA A 1 96 ? 4.286 24.440 -24.197 1.00 53.97 96 ALA A O 1
ATOM 754 N N . GLN A 1 97 ? 3.457 26.446 -23.616 1.00 54.09 97 GLN A N 1
ATOM 755 C CA . GLN A 1 97 ? 3.131 26.132 -22.231 1.00 54.09 97 GLN A CA 1
ATOM 756 C C . GLN A 1 97 ? 2.008 25.103 -22.153 1.00 54.09 97 GLN A C 1
ATOM 758 O O . GLN A 1 97 ? 2.129 24.182 -21.371 1.00 54.09 97 GLN A O 1
ATOM 763 N N . ASP A 1 98 ? 0.967 25.169 -22.983 1.00 57.16 98 ASP A N 1
ATOM 764 C CA . ASP A 1 98 ? -0.098 24.161 -22.995 1.00 57.16 98 ASP A CA 1
ATOM 765 C C . ASP A 1 98 ? 0.450 22.785 -23.408 1.00 57.16 98 ASP A C 1
ATOM 767 O O . ASP A 1 98 ? 0.189 21.787 -22.743 1.00 57.16 98 ASP A O 1
ATOM 771 N N . ARG A 1 99 ? 1.344 22.716 -24.407 1.00 55.97 99 ARG A N 1
ATOM 772 C CA . ARG A 1 99 ? 2.047 21.460 -24.731 1.00 55.97 99 ARG A CA 1
ATOM 773 C C . ARG A 1 99 ? 2.998 21.001 -23.624 1.00 55.97 99 ARG A C 1
ATOM 775 O O . ARG A 1 99 ? 3.032 19.810 -23.328 1.00 55.97 99 ARG A O 1
ATOM 782 N N . ILE A 1 100 ? 3.757 21.905 -23.006 1.00 56.22 100 ILE A N 1
ATOM 783 C CA . ILE A 1 100 ? 4.662 21.581 -21.889 1.00 56.22 100 ILE A CA 1
ATOM 784 C C . ILE A 1 100 ? 3.862 21.115 -20.670 1.00 56.22 100 ILE A C 1
ATOM 786 O O . ILE A 1 100 ? 4.253 20.139 -20.041 1.00 56.22 100 ILE A O 1
ATOM 790 N N . ASN A 1 101 ? 2.727 21.750 -20.382 1.00 61.09 101 ASN A N 1
ATOM 791 C CA . ASN A 1 101 ? 1.806 21.414 -19.302 1.00 61.09 101 ASN A CA 1
ATOM 792 C C . ASN A 1 101 ? 1.116 20.077 -19.565 1.00 61.09 101 ASN A C 1
ATOM 794 O O . ASN A 1 101 ? 0.967 19.280 -18.649 1.00 61.09 101 ASN A O 1
ATOM 798 N N . GLN A 1 102 ? 0.729 19.789 -20.808 1.00 61.16 102 GLN A N 1
ATOM 799 C CA . GLN A 1 102 ? 0.150 18.498 -21.177 1.00 61.16 102 GLN A CA 1
ATOM 800 C C . GLN A 1 102 ? 1.179 17.374 -21.073 1.00 61.16 102 GLN A C 1
ATOM 802 O O . GLN A 1 102 ? 0.865 16.317 -20.526 1.00 61.16 102 GLN A O 1
ATOM 807 N N . VAL A 1 103 ? 2.410 17.593 -21.549 1.00 61.25 103 VAL A N 1
ATOM 808 C CA . VAL A 1 103 ? 3.510 16.620 -21.447 1.00 61.25 103 VAL A CA 1
ATOM 809 C C . VAL A 1 103 ? 3.932 16.423 -19.991 1.00 61.25 103 VAL A C 1
ATOM 811 O O . VAL A 1 103 ? 4.129 15.288 -19.563 1.00 61.25 103 VAL A O 1
ATOM 814 N N . SER A 1 104 ? 4.024 17.493 -19.199 1.00 66.75 104 SER A N 1
ATOM 815 C CA . SER A 1 104 ? 4.360 17.401 -17.777 1.00 66.75 104 SER A CA 1
ATOM 816 C C . SER A 1 104 ? 3.238 16.744 -16.976 1.00 66.75 104 SER A C 1
ATOM 818 O O . SER A 1 104 ? 3.529 15.897 -16.137 1.00 66.75 104 SER A O 1
ATOM 820 N N . ALA A 1 105 ? 1.969 17.031 -17.283 1.00 67.12 105 ALA A N 1
ATOM 821 C CA . ALA A 1 105 ? 0.815 16.397 -16.652 1.00 67.12 105 ALA A CA 1
ATOM 822 C C . ALA A 1 105 ? 0.706 14.911 -17.013 1.00 67.12 105 ALA A C 1
ATOM 824 O O . ALA A 1 105 ? 0.491 14.087 -16.128 1.00 67.12 105 ALA A O 1
ATOM 825 N N . THR A 1 106 ? 0.915 14.526 -18.278 1.00 73.31 106 THR A N 1
ATOM 826 C CA . THR A 1 106 ? 0.931 13.101 -18.663 1.00 73.31 106 THR A CA 1
ATOM 827 C C . THR A 1 106 ? 2.119 12.366 -18.059 1.00 73.31 106 THR A C 1
ATOM 829 O O . THR A 1 106 ? 1.940 11.265 -17.544 1.00 73.31 106 THR A O 1
ATOM 832 N N . ALA A 1 107 ? 3.312 12.966 -18.042 1.00 73.38 107 ALA A N 1
ATOM 833 C CA . ALA A 1 107 ? 4.476 12.385 -17.376 1.00 73.38 107 ALA A CA 1
ATOM 834 C C . ALA A 1 107 ? 4.249 12.232 -15.862 1.00 73.38 107 ALA A C 1
ATOM 836 O O . ALA A 1 107 ? 4.587 11.198 -15.283 1.00 73.38 107 ALA A O 1
ATOM 837 N N . TRP A 1 108 ? 3.630 13.224 -15.221 1.00 71.38 108 TRP A N 1
ATOM 838 C CA . TRP A 1 108 ? 3.280 13.181 -13.804 1.00 71.38 108 TRP A CA 1
ATOM 839 C C . TRP A 1 108 ? 2.214 12.122 -13.515 1.00 71.38 108 TRP A C 1
ATOM 841 O O . TRP A 1 108 ? 2.380 11.320 -12.600 1.00 71.38 108 TRP A O 1
ATOM 851 N N . MET A 1 109 ? 1.160 12.046 -14.329 1.00 78.62 109 MET A N 1
ATOM 852 C CA . MET A 1 109 ? 0.112 11.028 -14.227 1.00 78.62 109 MET A CA 1
ATOM 853 C C . MET A 1 109 ? 0.682 9.616 -14.409 1.00 78.62 109 MET A C 1
ATOM 855 O O . MET A 1 109 ? 0.369 8.729 -13.618 1.00 78.62 109 MET A O 1
ATOM 859 N N . LEU A 1 110 ? 1.544 9.408 -15.410 1.00 80.12 110 LEU A N 1
ATOM 860 C CA . LEU A 1 110 ? 2.242 8.138 -15.623 1.00 80.12 110 LEU A CA 1
ATOM 861 C C . LEU A 1 110 ? 3.136 7.797 -14.429 1.00 80.12 110 LEU A C 1
ATOM 863 O O . LEU A 1 110 ? 3.113 6.664 -13.956 1.00 80.12 110 LEU A O 1
ATOM 867 N N . SER A 1 111 ? 3.856 8.780 -13.882 1.00 78.50 111 SER A N 1
ATOM 868 C CA . SER A 1 111 ? 4.655 8.606 -12.667 1.00 78.50 111 SER A CA 1
ATOM 869 C C . SER A 1 111 ? 3.794 8.145 -11.487 1.00 78.50 111 SER A C 1
ATOM 871 O O . SER A 1 111 ? 4.119 7.140 -10.853 1.00 78.50 111 SER A O 1
ATOM 873 N N . GLN A 1 112 ? 2.651 8.793 -11.232 1.00 81.56 112 GLN A N 1
ATOM 874 C CA . GLN A 1 112 ? 1.729 8.371 -10.171 1.00 81.56 112 GLN A CA 1
ATOM 875 C C . GLN A 1 112 ? 1.125 6.991 -10.436 1.00 81.56 112 GLN A C 1
ATOM 877 O O . GLN A 1 112 ? 1.000 6.200 -9.505 1.00 81.56 112 GLN A O 1
ATOM 882 N N . LEU A 1 113 ? 0.780 6.670 -11.686 1.00 82.69 113 LEU A N 1
ATOM 883 C CA . LEU A 1 113 ? 0.252 5.359 -12.060 1.00 82.69 113 LEU A CA 1
ATOM 884 C C . LEU A 1 113 ? 1.280 4.251 -11.801 1.00 82.69 113 LEU A C 1
ATOM 886 O O . LEU A 1 113 ? 0.943 3.214 -11.229 1.00 82.69 113 LEU A O 1
ATOM 890 N N . PHE A 1 114 ? 2.539 4.477 -12.174 1.00 84.62 114 PHE A N 1
ATOM 891 C CA . PHE A 1 114 ? 3.611 3.508 -11.964 1.00 84.62 114 PHE A CA 1
ATOM 892 C C . PHE A 1 114 ? 3.994 3.388 -10.486 1.00 84.62 114 PHE A C 1
ATOM 894 O O . PHE A 1 114 ? 4.220 2.279 -10.006 1.00 84.62 114 PHE A O 1
ATOM 901 N N . LEU A 1 115 ? 3.988 4.493 -9.734 1.00 84.56 115 LEU A N 1
ATOM 902 C CA . LEU A 1 115 ? 4.194 4.497 -8.280 1.00 84.56 115 LEU A CA 1
ATOM 903 C C . LEU A 1 115 ? 3.022 3.876 -7.510 1.00 84.56 115 LEU A C 1
ATOM 905 O O . LEU A 1 115 ? 3.233 3.302 -6.438 1.00 84.56 115 LEU A O 1
ATOM 909 N N . ALA A 1 116 ? 1.802 3.934 -8.049 1.00 81.81 116 ALA A N 1
ATOM 910 C CA . ALA A 1 116 ? 0.636 3.321 -7.427 1.00 81.81 116 ALA A CA 1
ATOM 911 C C . ALA A 1 116 ? 0.800 1.799 -7.295 1.00 81.81 116 ALA A C 1
ATOM 913 O O . ALA A 1 116 ? 0.341 1.236 -6.305 1.00 81.81 116 ALA A O 1
ATOM 914 N N . GLY A 1 117 ? 1.498 1.138 -8.225 1.00 84.94 117 GLY A N 1
ATOM 915 C CA . GLY A 1 117 ? 1.795 -0.299 -8.165 1.00 84.94 117 GLY A CA 1
ATOM 916 C C . GLY A 1 117 ? 2.411 -0.747 -6.829 1.00 84.94 117 GLY A C 1
ATOM 917 O O . GLY A 1 117 ? 1.733 -1.414 -6.037 1.00 84.94 117 GLY A O 1
ATOM 918 N N . PRO A 1 118 ? 3.669 -0.364 -6.530 1.00 84.94 118 PRO A N 1
ATOM 919 C CA . PRO A 1 118 ? 4.342 -0.725 -5.282 1.00 84.94 118 PRO A CA 1
ATOM 920 C C . PRO A 1 118 ? 3.588 -0.245 -4.047 1.00 84.94 118 PRO A C 1
ATOM 922 O O . PRO A 1 118 ? 3.468 -0.987 -3.073 1.00 84.94 118 PRO A O 1
ATOM 925 N N . GLN A 1 119 ? 3.032 0.967 -4.081 1.00 84.62 119 GLN A N 1
ATOM 926 C CA . GLN A 1 119 ? 2.309 1.506 -2.934 1.00 84.62 119 GLN A CA 1
ATOM 927 C C . GLN A 1 119 ? 1.057 0.696 -2.589 1.00 84.62 119 GLN A C 1
ATOM 929 O O . GLN A 1 119 ? 0.792 0.462 -1.412 1.00 84.62 119 GLN A O 1
ATOM 934 N N . ARG A 1 120 ? 0.301 0.223 -3.586 1.00 86.06 120 ARG A N 1
ATOM 935 C CA . ARG A 1 120 ? -0.895 -0.605 -3.366 1.00 86.06 120 ARG A CA 1
ATOM 936 C C . ARG A 1 120 ? -0.545 -1.979 -2.807 1.00 86.06 120 ARG A C 1
ATOM 938 O O . ARG A 1 120 ? -1.260 -2.477 -1.938 1.00 86.06 120 ARG A O 1
ATOM 945 N N . ILE A 1 121 ? 0.564 -2.566 -3.254 1.00 88.88 121 ILE A N 1
ATOM 946 C CA . ILE A 1 121 ? 1.064 -3.833 -2.708 1.00 88.88 121 ILE A CA 1
ATOM 947 C C . ILE A 1 121 ? 1.463 -3.651 -1.239 1.00 88.88 121 ILE A C 1
ATOM 949 O O . ILE A 1 121 ? 1.018 -4.417 -0.387 1.00 88.88 121 ILE A O 1
ATOM 953 N N . LEU A 1 122 ? 2.230 -2.606 -0.916 1.00 87.94 122 LEU A N 1
ATOM 954 C CA . LEU A 1 122 ? 2.617 -2.302 0.467 1.00 87.94 122 LEU A CA 1
ATOM 955 C C . LEU A 1 122 ? 1.398 -2.002 1.352 1.00 87.94 122 LEU A C 1
ATOM 957 O O . LEU A 1 122 ? 1.271 -2.559 2.440 1.00 87.94 122 LEU A O 1
ATOM 961 N N . GLN A 1 123 ? 0.434 -1.234 0.841 1.00 86.25 123 GLN A N 1
ATOM 962 C CA . GLN A 1 123 ? -0.831 -0.986 1.527 1.00 86.25 123 GLN A CA 1
ATOM 963 C C . GLN A 1 123 ? -1.584 -2.291 1.827 1.00 86.25 123 GLN A C 1
ATOM 965 O O . GLN A 1 123 ? -2.194 -2.419 2.885 1.00 86.25 123 GLN A O 1
ATOM 970 N N . ALA A 1 124 ? -1.553 -3.283 0.936 1.00 87.94 124 ALA A N 1
ATOM 971 C CA . ALA A 1 124 ? -2.183 -4.574 1.197 1.00 87.94 124 ALA A CA 1
ATOM 972 C C . ALA A 1 124 ? -1.539 -5.323 2.372 1.00 87.94 124 ALA A C 1
ATOM 974 O O . ALA A 1 124 ? -2.259 -5.917 3.179 1.00 87.94 124 ALA A O 1
ATOM 975 N N . PHE A 1 125 ? -0.212 -5.242 2.513 1.00 88.81 125 PHE A N 1
ATOM 976 C CA . PHE A 1 125 ? 0.488 -5.782 3.679 1.00 88.81 125 PHE A CA 1
ATOM 977 C C . PHE A 1 125 ? 0.064 -5.089 4.972 1.00 88.81 125 PHE A C 1
ATOM 979 O O . PHE A 1 125 ? -0.200 -5.773 5.964 1.00 88.81 125 PHE A O 1
ATOM 986 N N . ASP A 1 126 ? -0.095 -3.767 4.959 1.00 86.12 126 ASP A N 1
ATOM 987 C CA . ASP A 1 126 ? -0.614 -3.034 6.117 1.00 86.12 126 ASP A CA 1
ATOM 988 C C . ASP A 1 126 ? -2.050 -3.435 6.455 1.00 86.12 126 ASP A C 1
ATOM 990 O O . ASP A 1 126 ? -2.380 -3.653 7.623 1.00 86.12 126 ASP A O 1
ATOM 994 N N . LEU A 1 127 ? -2.908 -3.605 5.444 1.00 86.31 127 LEU A N 1
ATOM 995 C CA . LEU A 1 127 ? -4.286 -4.062 5.635 1.00 86.31 127 LEU A CA 1
ATOM 996 C C . LEU A 1 127 ? -4.318 -5.463 6.262 1.00 86.31 127 LEU A C 1
ATOM 998 O O . LEU A 1 127 ? -5.104 -5.707 7.182 1.00 86.31 127 LEU A O 1
ATOM 1002 N N . TRP A 1 128 ? -3.431 -6.369 5.847 1.00 86.94 128 TRP A N 1
ATOM 1003 C CA . TRP A 1 128 ? -3.289 -7.676 6.489 1.00 86.94 128 TRP A CA 1
ATOM 1004 C C . TRP A 1 128 ? -2.760 -7.582 7.917 1.00 86.94 128 TRP A C 1
ATOM 1006 O O . TRP A 1 128 ? -3.342 -8.195 8.812 1.00 86.94 128 TRP A O 1
ATOM 1016 N N . ARG A 1 129 ? -1.729 -6.770 8.162 1.00 85.31 129 ARG A N 1
ATOM 1017 C CA . ARG A 1 129 ? -1.172 -6.550 9.504 1.00 85.31 129 ARG A CA 1
ATOM 1018 C C . ARG A 1 129 ? -2.168 -5.868 10.448 1.00 85.31 129 ARG A C 1
ATOM 1020 O O . ARG A 1 129 ? -2.097 -6.055 11.659 1.00 85.31 129 ARG A O 1
ATOM 1027 N N . SER A 1 130 ? -3.117 -5.105 9.907 1.00 82.25 130 SER A N 1
ATOM 1028 C CA . SER A 1 130 ? -4.183 -4.444 10.668 1.00 82.25 130 SER A CA 1
ATOM 1029 C C . SER A 1 130 ? -5.318 -5.380 11.106 1.00 82.25 130 SER A C 1
ATOM 1031 O O . SER A 1 130 ? -6.188 -4.959 11.873 1.00 82.25 130 SER A O 1
ATOM 1033 N N . CYS A 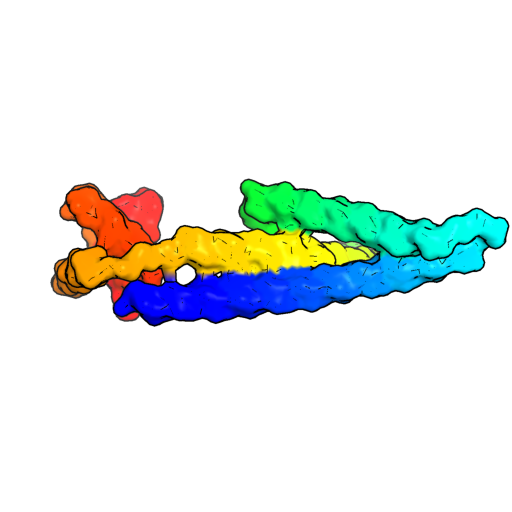1 131 ? -5.333 -6.636 10.640 1.00 84.94 131 CYS A N 1
ATOM 1034 C CA . CYS A 1 131 ? -6.345 -7.610 11.038 1.00 84.94 131 CYS A CA 1
ATOM 1035 C C . CYS A 1 131 ? -6.292 -7.863 12.549 1.00 84.94 131 CYS A C 1
ATOM 1037 O O . CYS A 1 131 ? -5.230 -8.064 13.133 1.00 84.94 131 CYS A O 1
ATOM 1039 N N . LEU A 1 132 ? -7.464 -7.879 13.181 1.00 85.94 132 LEU A N 1
ATOM 1040 C CA . LEU A 1 132 ? -7.579 -8.126 14.615 1.00 85.94 132 LEU A CA 1
ATOM 1041 C C . LEU A 1 132 ? -7.529 -9.636 14.902 1.00 85.94 132 LEU A C 1
ATOM 1043 O O . LEU A 1 132 ? -8.067 -10.417 14.104 1.00 85.94 132 LEU A O 1
ATOM 1047 N N . PRO A 1 133 ? -6.940 -10.068 16.031 1.00 83.25 133 PRO A N 1
ATOM 1048 C CA . PRO A 1 133 ? -6.965 -11.469 16.428 1.00 83.25 133 PRO A CA 1
ATOM 1049 C C . PRO A 1 133 ? -8.414 -11.936 16.616 1.00 83.25 133 PRO A C 1
ATOM 1051 O O . PRO A 1 133 ? -9.246 -11.248 17.210 1.00 83.25 133 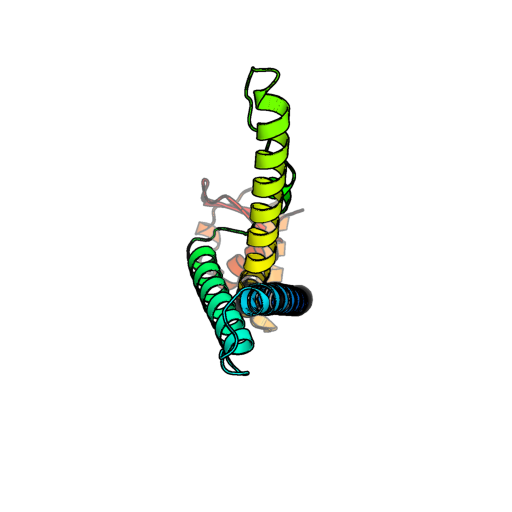PRO A O 1
ATOM 1054 N N . VAL A 1 134 ? -8.740 -13.103 16.058 1.00 79.94 134 VAL A N 1
ATOM 1055 C CA . VAL A 1 134 ? -10.084 -13.680 16.160 1.00 79.94 134 VAL A CA 1
ATOM 1056 C C . VAL A 1 134 ? -10.155 -14.476 17.460 1.00 79.94 134 VAL A C 1
ATOM 1058 O O . VAL A 1 134 ? -9.758 -15.635 17.494 1.00 79.94 134 VAL A O 1
ATOM 1061 N N . GLY A 1 135 ? -10.659 -13.845 18.519 1.00 79.62 135 GLY A N 1
ATOM 1062 C CA . GLY A 1 135 ? -10.925 -14.478 19.810 1.00 79.62 135 GLY A CA 1
ATOM 1063 C C . GLY A 1 135 ? -12.327 -14.134 20.304 1.00 79.62 135 GLY A C 1
ATOM 1064 O O . GLY A 1 135 ? -12.771 -12.993 20.168 1.00 79.62 135 GLY A O 1
ATOM 1065 N N . THR A 1 136 ? -13.029 -15.120 20.865 1.00 77.81 136 THR A N 1
ATOM 1066 C CA . THR A 1 136 ? -14.361 -14.927 21.464 1.00 77.81 136 THR A CA 1
ATOM 1067 C C . THR A 1 136 ? -14.309 -13.986 22.666 1.00 77.81 136 THR A C 1
ATOM 1069 O O . THR A 1 136 ? -15.193 -13.147 22.808 1.00 77.81 136 THR A O 1
ATOM 1072 N N . ASP A 1 137 ? -13.243 -14.062 23.466 1.00 86.94 137 ASP A N 1
ATOM 1073 C CA . ASP A 1 137 ? -13.024 -13.203 24.637 1.00 86.94 137 ASP A CA 1
ATOM 1074 C C . ASP A 1 137 ? -12.860 -11.721 24.246 1.00 86.94 137 ASP A C 1
ATOM 1076 O O . ASP A 1 137 ? -13.594 -10.858 24.724 1.00 86.94 137 ASP A O 1
ATOM 1080 N N . LEU A 1 138 ? -11.991 -11.413 23.273 1.00 85.62 138 LEU A N 1
ATOM 1081 C CA . LEU A 1 138 ? -11.812 -10.037 22.789 1.00 85.62 138 LEU A CA 1
ATOM 1082 C C . LEU A 1 138 ? -13.113 -9.462 22.212 1.00 85.62 138 LEU A C 1
ATOM 1084 O O . LEU A 1 138 ? -13.461 -8.315 22.486 1.00 85.62 138 LEU A O 1
ATOM 1088 N N . GLU A 1 139 ? -13.854 -10.253 21.433 1.00 87.06 139 GLU A N 1
ATOM 1089 C CA . GLU A 1 139 ? -15.128 -9.813 20.862 1.00 87.06 139 GLU A CA 1
ATOM 1090 C C . GLU A 1 139 ? -16.177 -9.519 21.946 1.00 87.06 139 GLU A C 1
ATOM 1092 O O . GLU A 1 139 ? -16.897 -8.523 21.846 1.00 87.06 139 GLU A O 1
ATOM 1097 N N . GLN A 1 140 ? -16.237 -10.329 23.006 1.00 88.12 140 GLN A N 1
ATOM 1098 C CA . GLN A 1 140 ? -17.117 -10.088 24.151 1.00 88.12 140 GLN A CA 1
ATOM 1099 C C . GLN A 1 140 ? -16.718 -8.825 24.922 1.00 88.12 140 GLN A C 1
ATOM 1101 O O . GLN A 1 140 ? -17.579 -7.981 25.179 1.00 88.12 140 GLN A O 1
ATOM 1106 N N . ARG A 1 141 ? -15.424 -8.638 25.218 1.00 86.62 141 ARG A N 1
ATOM 1107 C CA . ARG A 1 141 ? -14.910 -7.422 25.874 1.00 86.62 141 ARG A CA 1
ATOM 1108 C C . ARG A 1 141 ? -15.217 -6.164 25.058 1.00 86.62 141 ARG A C 1
ATOM 1110 O O . ARG A 1 141 ? -15.666 -5.167 25.616 1.00 86.62 141 ARG A O 1
ATOM 1117 N N . MET A 1 142 ? -15.056 -6.222 23.733 1.00 88.31 142 MET A N 1
ATOM 1118 C CA . MET A 1 142 ? -15.444 -5.132 22.828 1.00 88.31 142 MET A CA 1
ATOM 1119 C C . MET A 1 142 ? -16.945 -4.828 22.897 1.00 88.31 142 MET A C 1
ATOM 1121 O O . MET A 1 142 ? -17.336 -3.664 22.927 1.00 88.31 142 MET A O 1
ATOM 1125 N N . LEU A 1 143 ? -17.803 -5.850 22.917 1.00 90.25 143 LEU A N 1
ATOM 1126 C CA . LEU A 1 143 ? -19.254 -5.660 22.985 1.00 90.25 143 LEU A CA 1
ATOM 1127 C C . LEU A 1 143 ? -19.703 -5.048 24.317 1.00 90.25 143 LEU A C 1
ATOM 1129 O O . LEU A 1 143 ? -20.579 -4.182 24.313 1.00 90.25 143 LEU A O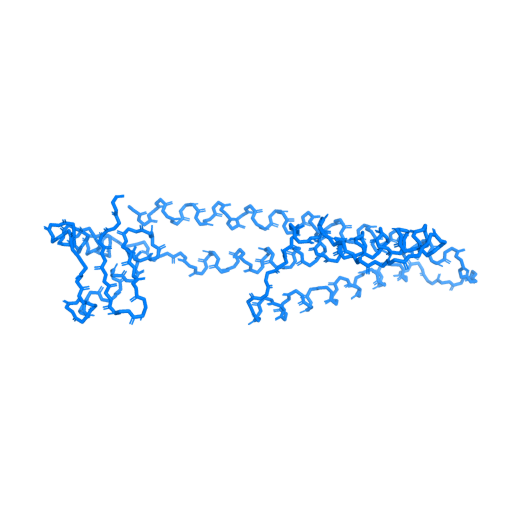 1
ATOM 1133 N N . LEU A 1 144 ? -19.111 -5.476 25.435 1.00 90.38 144 LEU A N 1
ATOM 1134 C CA . LEU A 1 144 ? -19.392 -4.916 26.758 1.00 90.38 144 LEU A CA 1
ATOM 1135 C C . LEU A 1 144 ? -18.9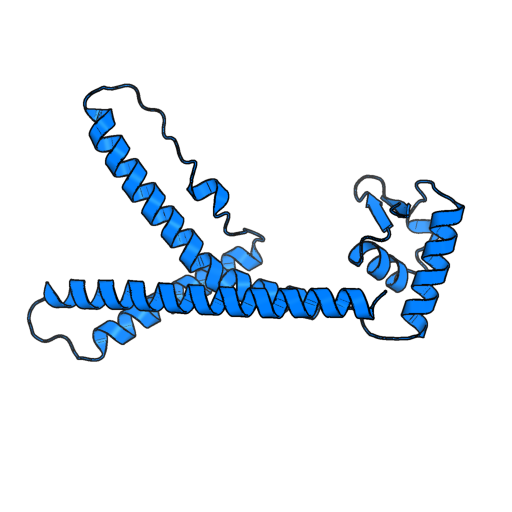81 -3.443 26.829 1.00 90.38 144 LEU A C 1
ATOM 1137 O O . LEU A 1 144 ? -19.813 -2.599 27.162 1.00 90.38 144 LEU A O 1
ATOM 1141 N N . LEU A 1 145 ? -17.754 -3.124 26.406 1.00 87.88 145 LEU A N 1
ATOM 1142 C CA . LEU A 1 145 ? -17.259 -1.747 26.390 1.00 87.88 145 LEU A CA 1
ATOM 1143 C C . LEU A 1 145 ? -18.091 -0.849 25.464 1.00 87.88 145 LEU A C 1
ATOM 1145 O O . LEU A 1 145 ? -18.407 0.288 25.804 1.00 87.88 145 LEU A O 1
ATOM 1149 N N . LEU A 1 146 ? -18.493 -1.357 24.295 1.00 88.69 146 LEU A N 1
ATOM 1150 C CA . LEU A 1 146 ? -19.337 -0.606 23.368 1.00 88.69 146 LEU A CA 1
ATOM 1151 C C . LEU A 1 146 ? -20.713 -0.305 23.974 1.00 88.69 146 LEU A C 1
ATOM 1153 O O . LEU A 1 146 ? -21.228 0.796 23.789 1.00 88.69 146 LEU A O 1
ATOM 1157 N N . ARG A 1 147 ? -21.320 -1.265 24.685 1.00 90.06 147 ARG A N 1
ATOM 1158 C CA . ARG A 1 147 ? -22.595 -1.049 25.387 1.00 90.06 147 ARG A CA 1
ATOM 1159 C C . ARG A 1 147 ? -22.455 0.006 26.476 1.00 90.06 147 ARG A C 1
ATOM 1161 O O . ARG A 1 147 ? -23.322 0.867 26.575 1.00 90.06 147 ARG A O 1
ATOM 1168 N N . GLU A 1 148 ? -21.364 -0.030 27.233 1.00 89.06 148 GLU A N 1
ATOM 1169 C CA . GLU A 1 148 ? -21.077 0.965 28.264 1.00 89.06 148 GLU A CA 1
ATOM 1170 C C . GLU A 1 148 ? -20.851 2.367 27.675 1.00 89.06 148 GLU A C 1
ATOM 1172 O O . GLU A 1 148 ? -21.395 3.355 28.163 1.00 89.06 148 GLU A O 1
ATOM 1177 N N . LEU A 1 149 ? -20.103 2.483 26.575 1.00 87.38 149 LEU A N 1
ATOM 1178 C CA . LEU A 1 149 ? -19.908 3.769 25.900 1.00 87.38 149 LEU A CA 1
ATOM 1179 C C . LEU A 1 149 ? -21.211 4.298 25.284 1.00 87.38 149 LEU A C 1
ATOM 1181 O O . LEU A 1 149 ? -21.471 5.502 25.326 1.00 87.38 149 LEU A O 1
ATOM 1185 N N . ARG A 1 150 ? -22.054 3.410 24.740 1.00 88.06 150 ARG A N 1
ATOM 1186 C CA . ARG A 1 150 ? -23.369 3.778 24.196 1.00 88.06 150 ARG A CA 1
ATOM 1187 C C . ARG A 1 150 ? -24.356 4.203 25.273 1.00 88.06 150 ARG A C 1
ATOM 1189 O O . ARG A 1 150 ? -25.096 5.149 25.032 1.00 88.06 150 ARG A O 1
ATOM 1196 N N . SER A 1 151 ? -24.363 3.556 26.440 1.00 87.94 151 SER A N 1
ATOM 1197 C CA . SER A 1 151 ? -25.252 3.953 27.539 1.00 87.94 151 SER A CA 1
ATOM 1198 C C . SER A 1 151 ? -24.898 5.335 28.086 1.00 87.94 151 SER A C 1
ATOM 1200 O O . SER A 1 151 ? -25.788 6.087 28.469 1.00 87.94 151 SER A O 1
ATOM 1202 N N . ARG A 1 152 ? -23.610 5.702 28.064 1.00 85.00 152 ARG A N 1
ATOM 1203 C CA . ARG A 1 152 ? -23.148 7.041 28.451 1.00 85.00 152 ARG A CA 1
ATOM 1204 C C . ARG A 1 152 ? -23.457 8.107 27.390 1.00 85.00 152 ARG A C 1
ATOM 1206 O O . ARG A 1 152 ? -23.656 9.257 27.758 1.00 85.00 152 ARG A O 1
ATOM 1213 N N . ASN A 1 153 ? -23.463 7.745 26.101 1.00 82.94 153 ASN A N 1
ATOM 1214 C CA . ASN A 1 153 ? -23.743 8.609 24.937 1.00 82.94 153 ASN A CA 1
ATOM 1215 C C . ASN A 1 153 ? -23.050 9.993 24.951 1.00 82.94 153 ASN A C 1
ATOM 1217 O O . ASN A 1 153 ? -23.546 10.972 24.394 1.00 82.94 153 ASN A O 1
ATOM 1221 N N . GLN A 1 154 ? -21.883 10.089 25.583 1.00 86.50 154 GLN A N 1
ATOM 1222 C CA . GLN A 1 154 ? -21.142 11.335 25.757 1.00 86.50 154 GLN A CA 1
ATOM 1223 C C . GLN A 1 154 ? -19.648 11.105 25.552 1.00 86.50 154 GLN A C 1
ATOM 1225 O O . GLN A 1 154 ? -19.183 9.967 25.508 1.00 86.50 154 GLN A O 1
ATOM 1230 N N . TRP A 1 155 ? -18.897 12.196 25.416 1.00 85.69 155 TRP A N 1
ATOM 1231 C CA . TRP A 1 155 ? -17.442 12.149 25.335 1.00 85.69 155 TRP A CA 1
ATOM 1232 C C . TRP A 1 155 ? -16.846 11.817 26.705 1.00 85.69 155 TRP A C 1
ATOM 1234 O O . TRP A 1 155 ? -16.878 12.651 27.608 1.00 85.69 155 TRP A O 1
ATOM 1244 N N . VAL A 1 156 ? -16.283 10.619 26.851 1.00 87.19 156 VAL A N 1
ATOM 1245 C CA . VAL A 1 156 ? -15.677 10.124 28.096 1.00 87.19 156 VAL A CA 1
ATOM 1246 C C . VAL A 1 156 ? -14.147 10.154 27.972 1.00 87.19 156 VAL A C 1
ATOM 1248 O O . VAL A 1 156 ? -13.636 9.847 26.892 1.00 87.19 156 VAL A O 1
ATOM 1251 N N . PRO A 1 157 ? -13.391 10.537 29.016 1.00 86.62 157 PRO A N 1
ATOM 1252 C CA . PRO A 1 157 ? -11.930 10.467 28.991 1.00 86.62 157 PRO A CA 1
ATOM 1253 C C . PRO A 1 157 ? -11.419 9.035 28.771 1.00 86.62 157 PRO A C 1
ATOM 1255 O O . PRO A 1 157 ? -11.995 8.069 29.275 1.00 86.62 157 PRO A O 1
ATOM 1258 N N . VAL A 1 158 ? -10.318 8.900 28.024 1.00 83.75 158 VAL A N 1
ATOM 1259 C CA . VAL A 1 158 ? -9.664 7.602 27.760 1.00 83.75 158 VAL A CA 1
ATOM 1260 C C . VAL A 1 158 ? -9.157 6.949 29.044 1.00 83.75 158 VAL A C 1
ATOM 1262 O O . VAL A 1 158 ? -9.171 5.721 29.139 1.00 83.75 158 VAL A O 1
ATOM 1265 N N . GLU A 1 159 ? -8.739 7.742 30.040 1.00 83.50 159 GLU A N 1
ATOM 1266 C CA . GLU A 1 159 ? -8.170 7.217 31.288 1.00 83.50 159 GLU A CA 1
ATOM 1267 C C . GLU A 1 159 ? -9.123 6.253 32.006 1.00 83.50 159 GLU A C 1
ATOM 1269 O O . GLU A 1 159 ? -8.680 5.259 32.579 1.00 83.50 159 GLU A O 1
ATOM 1274 N N . SER A 1 160 ? -10.436 6.481 31.896 1.00 81.25 160 SER A N 1
ATOM 1275 C CA . SER A 1 160 ? -11.464 5.626 32.500 1.00 81.25 160 SER A CA 1
ATOM 1276 C C . SER A 1 160 ? -11.486 4.195 31.951 1.00 81.25 160 SER A C 1
ATOM 1278 O O . SER A 1 160 ? -12.110 3.328 32.556 1.00 81.25 160 SER A O 1
ATOM 1280 N N . PHE A 1 161 ? -10.815 3.928 30.826 1.00 80.62 161 PHE A N 1
ATOM 1281 C CA . PHE A 1 161 ? -10.847 2.638 30.135 1.00 80.62 161 PHE A CA 1
ATOM 1282 C C . PHE A 1 161 ? -9.459 2.019 29.914 1.00 80.62 161 PHE A C 1
ATOM 1284 O O . PHE A 1 161 ? -9.334 1.094 29.112 1.00 80.62 161 PHE A O 1
ATOM 1291 N N . GLN A 1 162 ? -8.418 2.465 30.633 1.00 75.69 162 GLN A N 1
ATOM 1292 C CA . GLN A 1 162 ? -7.045 1.951 30.468 1.00 75.69 162 GLN A CA 1
ATOM 1293 C C . GLN A 1 162 ? -6.936 0.424 30.625 1.00 75.69 162 GLN A C 1
ATOM 1295 O O . GLN A 1 162 ? -6.214 -0.222 29.870 1.00 75.69 162 GLN A O 1
ATOM 1300 N N . GLN A 1 163 ? -7.713 -0.172 31.536 1.00 80.19 163 GLN A N 1
ATOM 1301 C CA . GLN A 1 163 ? -7.743 -1.627 31.756 1.00 80.19 163 GLN A CA 1
ATOM 1302 C C . GLN A 1 163 ? -8.305 -2.420 30.559 1.00 80.19 163 GLN A C 1
ATOM 1304 O O . GLN A 1 163 ? -8.088 -3.624 30.454 1.00 80.19 163 GLN A O 1
ATOM 1309 N N . HIS A 1 164 ? -8.994 -1.750 29.633 1.00 81.56 164 HIS A N 1
ATOM 1310 C CA . HIS A 1 164 ? -9.607 -2.346 28.446 1.00 81.56 164 HIS A CA 1
ATOM 1311 C C . HIS A 1 164 ? -8.887 -1.941 27.150 1.00 81.56 164 HIS A C 1
ATOM 1313 O O . HIS A 1 164 ? -9.490 -1.968 26.074 1.00 81.56 164 HIS A O 1
ATOM 1319 N N . GLY A 1 165 ? -7.605 -1.563 27.238 1.00 79.62 165 GLY A N 1
ATOM 1320 C CA . GLY A 1 165 ? -6.837 -0.969 26.140 1.00 79.62 165 GLY A CA 1
ATOM 1321 C C . GLY A 1 165 ? -6.918 -1.732 24.812 1.00 79.62 165 GLY A C 1
ATOM 1322 O O . GLY A 1 165 ? -7.141 -1.118 23.771 1.00 79.62 165 GLY A O 1
ATOM 1323 N N . GLU A 1 166 ? -6.830 -3.066 24.832 1.00 82.38 166 GLU A N 1
ATOM 1324 C CA . GLU A 1 166 ? -6.922 -3.889 23.614 1.00 82.38 166 GLU A CA 1
ATOM 1325 C C . GLU A 1 166 ? -8.309 -3.832 22.955 1.00 82.38 166 GLU A C 1
ATOM 1327 O O . GLU A 1 166 ? -8.422 -3.638 21.741 1.00 82.38 166 GLU A O 1
ATOM 1332 N N . ALA A 1 167 ? -9.377 -3.960 23.748 1.00 83.88 167 ALA A N 1
ATOM 1333 C CA . ALA A 1 167 ? -10.752 -3.902 23.257 1.00 83.88 167 ALA A CA 1
ATOM 1334 C C . ALA A 1 167 ? -11.105 -2.493 22.757 1.00 83.88 167 ALA A C 1
ATOM 1336 O O . ALA A 1 167 ? -11.750 -2.342 21.718 1.00 83.88 167 ALA A O 1
ATOM 1337 N N . LEU A 1 168 ? -10.631 -1.461 23.456 1.00 84.25 168 LEU A N 1
ATOM 1338 C CA . LEU A 1 168 ? -10.802 -0.070 23.059 1.00 84.25 168 LEU A CA 1
ATOM 1339 C C . LEU A 1 168 ? -10.074 0.234 21.741 1.00 84.25 168 LEU A C 1
ATOM 1341 O O . LEU A 1 168 ? -10.677 0.786 20.820 1.00 84.25 168 LEU A O 1
ATOM 1345 N N . ALA A 1 169 ? -8.809 -0.174 21.607 1.00 83.00 169 ALA A N 1
ATOM 1346 C CA . ALA A 1 169 ? -8.046 -0.006 20.372 1.00 83.00 169 ALA A CA 1
ATOM 1347 C C . ALA A 1 169 ? -8.716 -0.725 19.190 1.00 83.00 169 ALA A C 1
ATOM 1349 O O . ALA A 1 169 ? -8.800 -0.180 18.086 1.00 83.00 169 ALA A O 1
ATOM 1350 N N . ALA A 1 170 ? -9.248 -1.927 19.421 1.00 83.19 170 ALA A N 1
ATOM 1351 C CA . ALA A 1 170 ? -10.012 -2.665 18.425 1.00 83.19 170 ALA A CA 1
ATOM 1352 C C . ALA A 1 170 ? -11.318 -1.946 18.032 1.00 83.19 170 ALA A C 1
ATOM 1354 O O . ALA A 1 170 ? -11.675 -1.929 16.851 1.00 83.19 170 ALA A O 1
ATOM 1355 N N . LEU A 1 171 ? -12.018 -1.314 18.979 1.00 83.69 171 LEU A N 1
ATOM 1356 C CA . LEU A 1 171 ? -13.241 -0.544 18.719 1.00 83.69 171 LEU A CA 1
ATOM 1357 C C . LEU A 1 171 ? -12.983 0.743 17.926 1.00 83.69 171 LEU A C 1
ATOM 1359 O O . LEU A 1 171 ? -13.731 1.039 16.994 1.00 83.69 171 LEU A O 1
ATOM 1363 N N . ILE A 1 172 ? -11.901 1.461 18.237 1.00 84.62 172 ILE A N 1
ATOM 1364 C CA . ILE A 1 172 ? -11.454 2.632 17.468 1.00 84.62 172 ILE A CA 1
ATOM 1365 C C . ILE A 1 172 ? -11.106 2.200 16.037 1.00 84.62 172 ILE A C 1
ATOM 1367 O O . ILE A 1 172 ? -11.619 2.757 15.070 1.00 84.62 172 ILE A O 1
ATOM 1371 N N . ARG A 1 173 ? -10.303 1.139 15.878 1.00 80.81 173 ARG A N 1
ATOM 1372 C CA . ARG A 1 173 ? -9.908 0.610 14.557 1.00 80.81 173 ARG A CA 1
ATOM 1373 C C . ARG A 1 173 ? -11.078 0.124 13.707 1.00 80.81 173 ARG A C 1
ATOM 1375 O O . ARG A 1 173 ? -11.022 0.199 12.483 1.00 80.81 173 ARG A O 1
ATOM 1382 N N . THR A 1 174 ? -12.120 -0.404 14.339 1.00 82.38 174 THR A N 1
ATOM 1383 C CA . THR A 1 174 ? -13.327 -0.874 13.644 1.00 82.38 174 THR A CA 1
ATOM 1384 C C . THR A 1 174 ? -14.324 0.248 13.351 1.00 82.38 174 THR A C 1
ATOM 1386 O O . THR A 1 174 ? -15.316 -0.009 12.671 1.00 82.38 174 THR A O 1
ATOM 1389 N N . GLY A 1 175 ? -14.050 1.479 13.802 1.00 81.94 175 GLY A N 1
ATOM 1390 C CA . GLY A 1 175 ? -14.903 2.648 13.586 1.00 81.94 175 GLY A CA 1
ATOM 1391 C C . GLY A 1 175 ? -16.157 2.668 14.460 1.00 81.94 175 GLY A C 1
ATOM 1392 O O . GLY A 1 175 ? -17.097 3.389 14.160 1.00 81.94 175 GLY A O 1
ATOM 1393 N N . HIS A 1 176 ? -16.204 1.862 15.524 1.00 84.50 176 HIS A N 1
ATOM 1394 C CA . HIS A 1 176 ? -17.334 1.845 16.458 1.00 84.50 176 HIS A CA 1
ATOM 1395 C C . HIS A 1 176 ? -17.186 2.872 17.587 1.00 84.50 176 HIS A C 1
ATOM 1397 O O . HIS A 1 176 ? -18.157 3.159 18.287 1.00 84.50 176 HIS A O 1
ATOM 1403 N N . VAL A 1 177 ? -15.984 3.422 17.766 1.00 84.94 177 VAL A N 1
ATOM 1404 C CA . VAL A 1 177 ? -15.673 4.464 18.746 1.00 84.94 177 VAL A CA 1
ATOM 1405 C C . VAL A 1 177 ? -14.888 5.572 18.057 1.00 84.94 177 VAL A C 1
ATOM 1407 O O . VAL A 1 177 ? -13.877 5.318 17.405 1.00 84.94 177 VAL A O 1
ATOM 1410 N N . GLU A 1 178 ? -15.353 6.802 18.225 1.00 83.44 178 GLU A N 1
ATOM 1411 C CA . GLU A 1 178 ? -14.653 8.013 17.820 1.00 83.44 178 GLU A CA 1
ATOM 1412 C C . GLU A 1 178 ? -13.652 8.401 18.904 1.00 83.44 178 GLU A C 1
ATOM 1414 O O . GLU A 1 178 ? -13.994 8.461 20.086 1.00 83.44 178 GLU A O 1
ATOM 1419 N N . PHE A 1 179 ? -12.413 8.674 18.499 1.00 84.69 179 PHE A N 1
ATOM 1420 C CA . PHE A 1 179 ? -11.345 9.108 19.390 1.00 84.69 179 PHE A CA 1
ATOM 1421 C C . PHE A 1 179 ? -10.846 10.491 18.978 1.00 84.69 179 PHE A C 1
ATOM 1423 O O . PHE A 1 179 ? -10.429 10.700 17.840 1.00 84.69 179 PHE A O 1
ATOM 1430 N N . SER A 1 180 ? -10.863 11.433 19.921 1.00 82.81 180 SER A N 1
ATOM 1431 C CA . SER A 1 180 ? -10.244 12.745 19.754 1.00 82.81 180 SER A CA 1
ATOM 1432 C C . SER A 1 180 ? -8.859 12.732 20.393 1.00 82.81 180 SER A C 1
ATOM 1434 O O . SER A 1 180 ? -8.746 12.788 21.618 1.00 82.81 180 SER A O 1
ATOM 1436 N N . SER A 1 181 ? -7.811 12.699 19.566 1.00 77.81 181 SER A N 1
ATOM 1437 C CA . SER A 1 181 ? -6.413 12.751 20.023 1.00 77.81 181 SER A CA 1
ATOM 1438 C C . SER A 1 181 ? -6.079 14.053 20.751 1.00 77.81 181 SER A C 1
ATOM 1440 O O . SER A 1 181 ? -5.342 14.032 21.728 1.00 77.81 181 SER A O 1
ATOM 1442 N N . ILE A 1 182 ? -6.674 15.171 20.323 1.00 78.62 182 ILE A N 1
ATOM 1443 C CA . ILE A 1 182 ? -6.458 16.502 20.910 1.00 78.62 182 ILE A CA 1
ATOM 1444 C C . ILE A 1 182 ? -7.062 16.594 22.317 1.00 78.62 182 ILE A C 1
ATOM 1446 O O . ILE A 1 182 ? -6.484 17.218 23.200 1.00 78.62 182 ILE A O 1
ATOM 1450 N N . LYS A 1 183 ? -8.239 15.992 22.533 1.00 80.00 183 LYS A N 1
ATOM 1451 C CA . LYS A 1 183 ? -8.971 16.098 23.807 1.00 80.00 183 LYS A CA 1
ATOM 1452 C C . LYS A 1 183 ? -8.797 14.884 24.719 1.00 80.00 183 LYS A C 1
ATOM 1454 O O . LYS A 1 183 ? -9.279 14.932 25.844 1.00 80.00 183 LYS A O 1
ATOM 1459 N N . GLY A 1 184 ? -8.188 13.797 24.239 1.00 82.44 184 GLY A N 1
ATOM 1460 C CA . GLY A 1 184 ? -8.066 12.542 24.988 1.00 82.44 184 GLY A CA 1
ATOM 1461 C C . GLY A 1 184 ? -9.420 11.912 25.334 1.00 82.44 184 GLY A C 1
ATOM 1462 O O . GLY A 1 184 ? -9.570 11.307 26.394 1.00 82.44 184 GLY A O 1
ATOM 1463 N N . ARG A 1 185 ? -10.438 12.090 24.479 1.00 87.00 185 ARG A N 1
ATOM 1464 C CA . ARG A 1 185 ? -11.818 11.639 24.743 1.00 87.00 185 ARG A CA 1
ATOM 1465 C C . ARG A 1 185 ? -12.329 10.672 23.688 1.00 87.00 185 ARG A C 1
ATOM 1467 O O . ARG A 1 185 ? -11.932 10.732 22.525 1.00 87.00 185 ARG A O 1
ATOM 1474 N N . LEU A 1 186 ? -13.250 9.821 24.119 1.00 85.88 186 LEU A N 1
ATOM 1475 C CA . LEU A 1 186 ? -13.876 8.759 23.348 1.00 85.88 186 LEU A CA 1
ATOM 1476 C C . LEU A 1 186 ? -15.385 8.940 23.333 1.00 85.88 186 LEU A C 1
ATOM 1478 O O . LEU A 1 186 ? -15.974 9.332 24.340 1.00 85.88 186 LEU A O 1
ATOM 1482 N N . ARG A 1 187 ? -16.020 8.578 22.226 1.00 85.75 187 ARG A N 1
ATOM 1483 C CA . ARG A 1 187 ? -17.476 8.494 22.123 1.00 85.75 187 ARG A CA 1
ATOM 1484 C C . ARG A 1 187 ? -17.849 7.263 21.309 1.00 85.75 187 ARG A C 1
ATOM 1486 O O . ARG A 1 187 ? -17.166 6.943 20.343 1.00 85.75 187 ARG A O 1
ATOM 1493 N N . ALA A 1 188 ? -18.925 6.567 21.669 1.00 84.00 188 ALA A N 1
ATOM 1494 C CA . ALA A 1 188 ? -19.483 5.563 20.767 1.00 84.00 188 ALA A CA 1
ATOM 1495 C C . ALA A 1 188 ? -19.952 6.246 19.473 1.00 84.00 188 ALA A C 1
ATOM 1497 O O . ALA A 1 188 ? -20.687 7.232 19.535 1.00 84.00 188 ALA A O 1
ATOM 1498 N N . SER A 1 189 ? -19.529 5.725 18.323 1.00 80.75 189 SER A N 1
ATOM 1499 C CA . SER A 1 189 ? -20.043 6.192 17.036 1.00 80.75 189 SER A CA 1
ATOM 1500 C C . SER A 1 189 ? -21.488 5.701 16.873 1.00 80.75 189 SER A C 1
ATOM 1502 O O . SER A 1 189 ? -21.819 4.580 17.296 1.00 80.75 189 SER A O 1
ATOM 1504 N N . SER A 1 190 ? -22.349 6.577 16.350 1.00 63.47 190 SER A N 1
ATOM 1505 C CA . SER A 1 190 ? -23.796 6.362 16.196 1.00 63.47 190 SER A CA 1
ATOM 1506 C C . SER A 1 190 ? -24.102 5.228 15.225 1.00 63.47 190 SER A C 1
ATOM 1508 O O . SER A 1 190 ? -23.620 5.318 14.075 1.00 63.47 190 SER A O 1
#

Secondary structure (DSSP, 8-state):
-HHHHHHHHHHHHHHHHHHHHHHHHHHHHHHHHHHHHHHTTSPS---TTHHHHHHHHHHHHHHHHHHHHHHTT----SSGGGG-------HHHHHHHHHHHHHHHHHHHHHHHHHHHHHHHHHHHHHHHTPPP--HHHHHHHHHHHHHHHHH-S-EEGGGGGGGHHHHHHHHHTTSEEEETTTTEEEE--